Protein AF-0000000086059937 (afdb_homodimer)

Foldseek 3Di:
DDDDDPDDDDDVVVQVVCPVVVVADPVNVVVVVVVLVVVCVVCVVVVHDDDDDDDDDPPDPCNVVVVVVVVVVVVVVVVLVVLLCQLQVVLVVVCVVPVDGDQDDDDGSSSVSVVVNVVVVD/DDDDDPDDDDDVVVQVVCPVVVVADPVNVVVVVVVLVVVCVVCVVVVHDDDDDDDDDPPDPCNVVVVVVVVVVVVVVVVLVVLLCQLQVVLVVVCVVPVDGDQDDDDGSSSNSVVVNVVVVD

Secondary structure (DSSP, 8-state):
-PPP--EEEEEHHHHHHHHHHTSS-HHHHHHHHHHHHHHHHHHHHTTPPP--EEEEETTSTTHHHHHHHHHHHHHHHHHHHHHHHHHHHHHHHHHHHHS---PPP--SHHHHHHHHHHHHH-/------EEEEEHHHHHHHHHHTSS-HHHHHHHHHHHHHHHHHHHHTTPPP--EEEEETTSTTHHHHHHHHHHHHHHHHHHHHHHHHHHHHHHHHHHHHS---PPP--SHHHHHHHHHHHHH-

pLDDT: mean 95.47, std 5.02, range [55.16, 98.38]

Structure (mmCIF, N/CA/C/O backbone):
data_AF-0000000086059937-model_v1
#
loop_
_entity.id
_entity.type
_entity.pdbx_description
1 polymer 'Uncharacterized protein'
#
loop_
_atom_site.group_PDB
_atom_site.id
_atom_site.type_symbol
_atom_site.label_atom_id
_atom_site.label_alt_id
_atom_site.label_comp_id
_atom_site.label_asym_id
_atom_site.label_entity_id
_atom_site.label_seq_id
_atom_site.pdbx_PDB_ins_code
_atom_site.Cartn_x
_atom_site.Cartn_y
_atom_site.Cartn_z
_atom_site.occupancy
_atom_site.B_iso_or_equiv
_atom_site.auth_seq_id
_atom_site.auth_comp_id
_atom_site.auth_asym_id
_atom_site.auth_atom_id
_atom_site.pdbx_PDB_model_num
ATOM 1 N N . MET A 1 1 ? 5.148 -3.855 -17.281 1 56.22 1 MET A N 1
ATOM 2 C CA . MET A 1 1 ? 4.117 -4.523 -16.5 1 56.22 1 MET A CA 1
ATOM 3 C C . MET A 1 1 ? 2.963 -3.576 -16.203 1 56.22 1 MET A C 1
ATOM 5 O O . MET A 1 1 ? 3.172 -2.379 -16 1 56.22 1 MET A O 1
ATOM 9 N N . GLU A 1 2 ? 1.778 -4.008 -16.531 1 72.38 2 GLU A N 1
ATOM 10 C CA . GLU A 1 2 ? 0.595 -3.184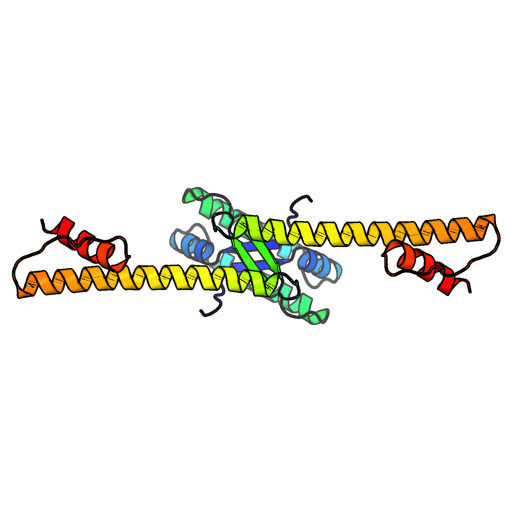 -16.312 1 72.38 2 GLU A CA 1
ATOM 11 C C . GLU A 1 2 ? 0.208 -3.156 -14.836 1 72.38 2 GLU A C 1
ATOM 13 O O . GLU A 1 2 ? 0.228 -4.191 -14.164 1 72.38 2 GLU A O 1
ATOM 18 N N . ARG A 1 3 ? 0.04 -2.047 -14.289 1 78.88 3 ARG A N 1
ATOM 19 C CA . ARG A 1 3 ? -0.419 -1.871 -12.914 1 78.88 3 ARG A CA 1
ATOM 20 C C . ARG A 1 3 ? -1.833 -2.414 -12.742 1 78.88 3 ARG A C 1
ATOM 22 O O . ARG A 1 3 ? -2.715 -2.143 -13.555 1 78.88 3 ARG A O 1
ATOM 29 N N . GLU A 1 4 ? -1.961 -3.357 -11.883 1 81.69 4 GLU A N 1
ATOM 30 C CA . GLU A 1 4 ? -3.234 -4.043 -11.688 1 81.69 4 GLU A CA 1
ATOM 31 C C . GLU A 1 4 ? -3.973 -3.502 -10.469 1 81.69 4 GLU A C 1
ATOM 33 O O . GLU A 1 4 ? -3.348 -3.119 -9.477 1 81.69 4 GLU A O 1
ATOM 38 N N . GLU A 1 5 ? -5.309 -3.438 -10.648 1 87.5 5 GLU A N 1
ATOM 39 C CA . GLU A 1 5 ? -6.172 -3.131 -9.516 1 87.5 5 GLU A CA 1
ATOM 40 C C . GLU A 1 5 ? -6.527 -4.395 -8.734 1 87.5 5 GLU A C 1
ATOM 42 O O . GLU A 1 5 ? -7.449 -5.121 -9.109 1 87.5 5 GLU A O 1
ATOM 47 N N . ARG A 1 6 ? -5.789 -4.605 -7.613 1 95.25 6 ARG A N 1
ATOM 48 C CA . ARG A 1 6 ? -5.949 -5.844 -6.863 1 95.25 6 ARG A CA 1
ATOM 49 C C . ARG A 1 6 ? -6.602 -5.582 -5.508 1 95.25 6 ARG A C 1
ATOM 51 O O . ARG A 1 6 ? -7.07 -6.516 -4.852 1 95.25 6 ARG A O 1
ATOM 58 N N . TYR A 1 7 ? -6.742 -4.273 -5.242 1 97.69 7 TYR A N 1
ATOM 59 C CA . TYR A 1 7 ? -7.203 -3.949 -3.896 1 97.69 7 TYR A CA 1
ATOM 60 C C . TYR A 1 7 ? -8.227 -2.82 -3.928 1 97.69 7 TYR A C 1
ATOM 62 O O . TYR A 1 7 ? -8.188 -1.964 -4.812 1 97.69 7 TYR A O 1
ATOM 70 N N . VAL A 1 8 ? -9.133 -2.887 -3.014 1 97.31 8 VAL A N 1
ATOM 71 C CA . VAL A 1 8 ? -9.883 -1.703 -2.609 1 97.31 8 VAL A CA 1
ATOM 72 C C . VAL A 1 8 ? -9.195 -1.039 -1.418 1 97.31 8 VAL A C 1
ATOM 74 O O . VAL A 1 8 ? -8.938 -1.688 -0.402 1 97.31 8 VAL A O 1
ATOM 77 N N . VAL A 1 9 ? -8.852 0.2 -1.607 1 97.88 9 VAL A N 1
ATOM 78 C CA . VAL A 1 9 ? -8.203 0.957 -0.54 1 97.88 9 VAL A CA 1
ATOM 79 C C . VAL A 1 9 ? -9.062 2.168 -0.173 1 97.88 9 VAL A C 1
ATOM 81 O O . VAL A 1 9 ? -9.391 2.99 -1.033 1 97.88 9 VAL A O 1
ATOM 84 N N . ILE A 1 10 ? -9.422 2.264 1.102 1 97.81 10 ILE A N 1
ATOM 85 C CA . ILE A 1 10 ? -10.195 3.393 1.617 1 97.81 10 ILE A CA 1
ATOM 86 C C . ILE A 1 10 ? -9.422 4.07 2.746 1 97.81 10 ILE A C 1
ATOM 88 O O . ILE A 1 10 ? -9.016 3.416 3.713 1 97.81 10 ILE A O 1
ATOM 92 N N . LYS A 1 11 ? -9.172 5.297 2.566 1 97.56 11 LYS A N 1
ATOM 93 C CA . LYS A 1 11 ? -8.508 6.066 3.613 1 97.56 11 LYS A CA 1
ATOM 94 C C . LYS A 1 11 ? -9.469 6.41 4.742 1 97.56 11 LYS A C 1
ATOM 96 O O . LYS A 1 11 ? -10.547 6.957 4.504 1 97.56 11 LYS A O 1
ATOM 101 N N . LEU A 1 12 ? -9.102 6.141 5.984 1 97 12 LEU A N 1
ATOM 102 C CA . LEU A 1 12 ? -9.977 6.352 7.129 1 97 12 LEU A CA 1
ATOM 103 C C . LEU A 1 12 ? -10.281 7.832 7.316 1 97 12 LEU A C 1
ATOM 105 O O . LEU A 1 12 ? -11.406 8.203 7.676 1 97 12 LEU A O 1
ATOM 109 N N . SER A 1 13 ? -9.352 8.656 7.047 1 96.62 13 SER A N 1
ATOM 110 C CA . SER A 1 13 ? -9.578 10.094 7.195 1 96.62 13 SER A CA 1
ATOM 111 C C . SER A 1 13 ? -10.633 10.586 6.211 1 96.62 13 SER A C 1
ATOM 113 O O . SER A 1 13 ? -11.352 11.547 6.496 1 96.62 13 SER A O 1
ATOM 115 N N . ASP A 1 14 ? -10.727 9.961 5.035 1 97.25 14 ASP A N 1
ATOM 116 C CA . ASP A 1 14 ? -11.773 10.312 4.078 1 97.25 14 ASP A CA 1
ATOM 117 C C . ASP A 1 14 ? -13.156 9.961 4.625 1 97.25 14 ASP A C 1
ATOM 119 O O . ASP A 1 14 ? -14.117 10.703 4.418 1 97.25 14 ASP A O 1
ATOM 123 N N . ILE A 1 15 ? -13.25 8.852 5.301 1 96.88 15 ILE A N 1
ATOM 124 C CA . ILE A 1 15 ? -14.5 8.438 5.918 1 96.88 15 ILE A CA 1
ATOM 125 C C . ILE A 1 15 ? -14.898 9.43 7.004 1 96.88 15 ILE A C 1
ATOM 127 O O . ILE A 1 15 ? -16.047 9.883 7.059 1 96.88 15 ILE A O 1
ATOM 131 N N . GLU A 1 16 ? -13.969 9.734 7.832 1 97 16 GLU A N 1
ATOM 132 C CA . GLU A 1 16 ? -14.219 10.664 8.93 1 97 16 GLU A CA 1
ATOM 133 C C . GLU A 1 16 ? -14.719 12.016 8.414 1 97 16 GLU A C 1
ATOM 135 O O . GLU A 1 16 ? -15.711 12.547 8.906 1 97 16 GLU A O 1
ATOM 140 N N . GLU A 1 17 ? -14.016 12.531 7.449 1 97.31 17 GLU A N 1
ATOM 141 C CA . GLU A 1 17 ? -14.398 13.812 6.875 1 97.31 17 GLU A CA 1
ATOM 142 C C . GLU A 1 17 ? -15.766 13.734 6.199 1 97.31 17 GLU A C 1
ATOM 144 O O . GLU A 1 17 ? -16.578 14.656 6.301 1 97.31 17 GLU A O 1
ATOM 149 N N . GLY A 1 18 ? -15.984 12.672 5.473 1 96.81 18 GLY A N 1
ATOM 150 C CA . GLY A 1 18 ? -17.281 12.469 4.852 1 96.81 18 GLY A CA 1
ATOM 151 C C . GLY A 1 18 ? -18.422 12.445 5.848 1 96.81 18 GLY A C 1
ATOM 152 O O . GLY A 1 18 ? -19.516 12.961 5.57 1 96.81 18 GLY A O 1
ATOM 153 N N . LEU A 1 19 ? -18.172 11.867 6.996 1 97.19 19 LEU A N 1
ATOM 154 C CA . LEU A 1 19 ? -19.156 11.844 8.078 1 97.19 19 LEU A CA 1
ATOM 155 C C . LEU A 1 19 ? -19.453 13.258 8.57 1 97.19 19 LEU A C 1
ATOM 157 O O . LEU A 1 19 ? -20.609 13.648 8.711 1 97.19 19 LEU A O 1
ATOM 161 N N . LYS A 1 20 ? -18.453 14.008 8.812 1 97.38 20 LYS A N 1
ATOM 162 C CA . LYS A 1 20 ? -18.578 15.367 9.32 1 97.38 20 LYS A CA 1
ATOM 163 C C . LYS A 1 20 ? -19.391 16.234 8.359 1 97.38 20 LYS A C 1
ATOM 165 O O . LYS A 1 20 ? -20.188 17.062 8.789 1 97.38 20 LYS A O 1
ATOM 170 N N . LEU A 1 21 ? -19.219 16.016 7.121 1 97.06 21 LEU A N 1
ATOM 171 C CA . LEU A 1 21 ? -19.828 16.859 6.102 1 97.06 21 LEU A CA 1
ATOM 172 C C . LEU A 1 21 ? -21.203 16.328 5.703 1 97.06 21 LEU A C 1
ATOM 174 O O . LEU A 1 21 ? -21.922 16.953 4.914 1 97.06 21 LEU A O 1
ATOM 178 N N . GLY A 1 22 ? -21.531 15.133 6.137 1 96.12 22 GLY A N 1
ATOM 179 C CA . GLY A 1 22 ? -22.812 14.539 5.844 1 96.12 22 GLY A CA 1
ATOM 180 C C . GLY A 1 22 ? -22.844 13.805 4.512 1 96.12 22 GLY A C 1
ATOM 181 O O . GLY A 1 22 ? -23.922 13.453 4.02 1 96.12 22 GLY A O 1
ATOM 182 N N . HIS A 1 23 ? -21.719 13.609 3.85 1 95.94 23 HIS A N 1
ATOM 183 C CA . HIS A 1 23 ? -21.609 12.891 2.586 1 95.94 23 HIS A CA 1
ATOM 184 C C . HIS A 1 23 ? -21.719 11.383 2.801 1 95.94 23 HIS A C 1
ATOM 186 O O . HIS A 1 23 ? -22.141 10.656 1.898 1 95.94 23 HIS A O 1
ATOM 192 N N . ILE A 1 24 ? -21.297 10.961 4.004 1 96.31 24 ILE A N 1
ATOM 193 C CA . ILE A 1 24 ? -21.281 9.547 4.375 1 96.31 24 ILE A CA 1
ATOM 194 C C . ILE A 1 24 ? -22.125 9.344 5.641 1 96.31 24 ILE A C 1
ATOM 196 O O . ILE A 1 24 ? -21.953 10.07 6.625 1 96.31 24 ILE A O 1
ATOM 200 N N . SER A 1 25 ? -23.016 8.453 5.613 1 96.56 25 SER A N 1
ATOM 201 C CA . SER A 1 25 ? -23.859 8.203 6.766 1 96.56 25 SER A CA 1
ATOM 202 C C . SER A 1 25 ? -23.234 7.203 7.723 1 96.56 25 SER A C 1
ATOM 204 O O . SER A 1 25 ? -22.406 6.387 7.316 1 96.56 25 SER A O 1
ATOM 206 N N . PRO A 1 26 ? -23.625 7.227 8.977 1 96.56 26 PRO A N 1
ATOM 207 C CA . PRO A 1 26 ? -23.141 6.23 9.938 1 96.56 26 PRO A CA 1
ATOM 208 C C . PRO A 1 26 ? -23.438 4.797 9.508 1 96.56 26 PRO A C 1
ATOM 210 O O . PRO A 1 26 ? -22.672 3.883 9.789 1 96.56 26 PRO A O 1
ATOM 213 N N . SER A 1 27 ? -24.531 4.652 8.852 1 95.5 27 SER A N 1
ATOM 214 C CA . SER A 1 27 ? -24.906 3.32 8.391 1 95.5 27 SER A CA 1
ATOM 215 C C . SER A 1 27 ? -23.906 2.795 7.363 1 95.5 27 SER A C 1
ATOM 217 O O . SER A 1 27 ? -23.641 1.591 7.297 1 95.5 27 SER A O 1
ATOM 219 N N . THR A 1 28 ? -23.391 3.74 6.559 1 95.31 28 THR A N 1
ATOM 220 C CA . THR A 1 28 ? -22.375 3.373 5.59 1 95.31 28 THR A CA 1
ATOM 221 C C . THR A 1 28 ? -21.125 2.848 6.293 1 95.31 28 THR A C 1
ATOM 223 O O . THR A 1 28 ? -20.531 1.862 5.852 1 95.31 28 THR A O 1
ATOM 226 N N . VAL A 1 29 ? -20.766 3.424 7.383 1 96.06 29 VAL A N 1
ATOM 227 C CA . VAL A 1 29 ? -19.594 3.02 8.164 1 96.06 29 VAL A CA 1
ATOM 228 C C . VAL A 1 29 ? -19.844 1.644 8.781 1 96.06 29 VAL A C 1
ATOM 230 O O . VAL A 1 29 ? -18.969 0.779 8.75 1 96.06 29 VAL A O 1
ATOM 233 N N . THR A 1 30 ? -21.016 1.464 9.273 1 96.62 30 THR A N 1
ATOM 234 C CA . THR A 1 30 ? -21.391 0.174 9.844 1 96.62 30 THR A CA 1
ATOM 235 C C . THR A 1 30 ? -21.312 -0.923 8.789 1 96.62 30 THR A C 1
ATOM 237 O O . THR A 1 30 ? -20.859 -2.031 9.062 1 96.62 30 THR A O 1
ATOM 240 N N . ALA A 1 31 ? -21.812 -0.607 7.617 1 96.38 31 ALA A N 1
ATOM 241 C CA . ALA A 1 31 ? -21.766 -1.558 6.512 1 96.38 31 ALA A CA 1
ATOM 242 C C . ALA A 1 31 ? -20.328 -1.92 6.16 1 96.38 31 ALA A C 1
ATOM 244 O O . ALA A 1 31 ? -20.016 -3.088 5.918 1 96.38 31 ALA A O 1
ATOM 245 N N . LEU A 1 32 ? -19.469 -0.95 6.121 1 97.5 32 LEU A N 1
ATOM 246 C CA . LEU A 1 32 ? -18.047 -1.192 5.836 1 97.5 32 LEU A CA 1
ATOM 247 C C . LEU A 1 32 ? -17.438 -2.119 6.879 1 97.5 32 LEU A C 1
ATOM 249 O O . LEU A 1 32 ? -16.719 -3.062 6.531 1 97.5 32 LEU A O 1
ATOM 253 N N . GLU A 1 33 ? -17.719 -1.866 8.094 1 97 33 GLU A N 1
ATOM 254 C CA . GLU A 1 33 ? -17.219 -2.705 9.172 1 97 33 GLU A CA 1
ATOM 255 C C . GLU A 1 33 ? -17.672 -4.152 9.008 1 97 33 GLU A C 1
ATOM 257 O O . GLU A 1 33 ? -16.891 -5.082 9.227 1 97 33 GLU A O 1
ATOM 262 N N . HIS A 1 34 ? -18.891 -4.305 8.656 1 96.81 34 HIS A N 1
ATOM 263 C CA . HIS A 1 34 ? -19.438 -5.641 8.438 1 96.81 34 HIS A CA 1
ATOM 264 C C . HIS A 1 34 ? -18.734 -6.34 7.281 1 96.81 34 HIS A C 1
ATOM 266 O O . HIS A 1 34 ? -18.438 -7.535 7.359 1 96.81 34 HIS A O 1
ATOM 272 N N . ILE A 1 35 ? -18.531 -5.609 6.281 1 96.94 35 ILE A N 1
ATOM 273 C CA . ILE A 1 35 ? -17.875 -6.176 5.109 1 96.94 35 ILE A CA 1
ATOM 274 C C . ILE A 1 35 ? -16.469 -6.625 5.477 1 96.94 35 ILE A C 1
ATOM 276 O O . ILE A 1 35 ? -16.062 -7.746 5.16 1 96.94 35 ILE A O 1
ATOM 280 N N . VAL A 1 36 ? -15.734 -5.793 6.16 1 96.69 36 VAL A N 1
ATOM 281 C CA . VAL A 1 36 ? -14.367 -6.098 6.566 1 96.69 36 VAL A CA 1
ATOM 282 C C . VAL A 1 36 ? -14.352 -7.348 7.441 1 96.69 36 VAL A C 1
ATOM 284 O O . VAL A 1 36 ? -13.516 -8.234 7.258 1 96.69 36 VAL A O 1
ATOM 287 N N . THR A 1 37 ? -15.266 -7.422 8.328 1 96.81 37 THR A N 1
ATOM 288 C CA . THR A 1 37 ? -15.375 -8.57 9.219 1 96.81 37 THR A CA 1
ATOM 289 C C . THR A 1 37 ? -15.688 -9.836 8.43 1 96.81 37 THR A C 1
ATOM 291 O O . THR A 1 37 ? -15.117 -10.898 8.695 1 96.81 37 THR A O 1
ATOM 294 N N . THR A 1 38 ? -16.578 -9.734 7.5 1 96.94 38 THR A N 1
ATOM 295 C CA . THR A 1 38 ? -16.969 -10.867 6.668 1 96.94 38 THR A CA 1
ATOM 296 C C . THR A 1 38 ? -15.773 -11.367 5.859 1 96.94 38 THR A C 1
ATOM 298 O O . THR A 1 38 ? -15.555 -12.578 5.746 1 96.94 38 THR A O 1
ATOM 301 N N . VAL A 1 39 ? -15.055 -10.445 5.328 1 96.88 39 VAL A N 1
ATOM 302 C CA . VAL A 1 39 ? -13.867 -10.812 4.555 1 96.88 39 VAL A CA 1
ATOM 303 C C . VAL A 1 39 ? -12.852 -11.492 5.461 1 96.88 39 VAL A C 1
ATOM 305 O O . VAL A 1 39 ? -12.25 -12.5 5.086 1 96.88 39 VAL A O 1
ATOM 308 N N . TRP A 1 40 ? -12.633 -10.898 6.621 1 96.56 40 TRP A N 1
ATOM 309 C CA . TRP A 1 40 ? -11.727 -11.492 7.602 1 96.56 40 TRP A CA 1
ATOM 310 C C . TRP A 1 40 ? -12.148 -12.922 7.934 1 96.56 40 TRP A C 1
ATOM 312 O O . TRP A 1 40 ? -11.312 -13.828 7.961 1 96.56 40 TRP A O 1
ATOM 322 N N . PHE A 1 41 ? -13.391 -13.109 8.172 1 96.25 41 PHE A N 1
ATOM 323 C CA . PHE A 1 41 ? -13.914 -14.43 8.5 1 96.25 41 PHE A CA 1
ATOM 324 C C . PHE A 1 41 ? -13.664 -15.406 7.355 1 96.25 41 PHE A C 1
ATOM 326 O O . PHE A 1 41 ? -13.25 -16.547 7.582 1 96.25 41 PHE A O 1
ATOM 333 N N . SER A 1 42 ? -13.977 -14.93 6.184 1 96.88 42 SER A N 1
ATOM 334 C CA . SER A 1 42 ? -13.773 -15.773 5.004 1 96.88 42 SER A CA 1
ATOM 335 C C . SER A 1 42 ? -12.32 -16.219 4.875 1 96.88 42 SER A C 1
ATOM 337 O O . SER A 1 42 ? -12.047 -17.375 4.586 1 96.88 42 SER A O 1
ATOM 339 N N . ARG A 1 43 ? -11.383 -15.359 5.109 1 96.88 43 ARG A N 1
ATOM 340 C CA . ARG A 1 43 ? -9.961 -15.695 5.07 1 96.88 43 ARG A CA 1
ATOM 341 C C . ARG A 1 43 ? -9.609 -16.734 6.129 1 96.88 43 ARG A C 1
ATOM 343 O O . ARG A 1 43 ? -8.938 -17.734 5.836 1 96.88 43 ARG A O 1
ATOM 350 N N . ALA A 1 44 ? -10.141 -16.531 7.32 1 96.12 44 ALA A N 1
ATOM 351 C CA . ALA A 1 44 ? -9.867 -17.438 8.438 1 96.12 44 ALA A CA 1
ATOM 352 C C . ALA A 1 44 ? -10.375 -18.844 8.141 1 96.12 44 ALA A C 1
ATOM 354 O O . ALA A 1 44 ? -9.68 -19.828 8.414 1 96.12 44 ALA A O 1
ATOM 355 N N . GLN A 1 45 ? -11.5 -18.938 7.531 1 95.75 45 GLN A N 1
ATOM 356 C CA . GLN A 1 45 ? -12.102 -20.219 7.203 1 95.75 45 GLN A CA 1
ATOM 357 C C . GLN A 1 45 ? -11.258 -20.969 6.168 1 95.75 45 GLN A C 1
ATOM 359 O O . GLN A 1 45 ? -11.266 -22.203 6.129 1 95.75 45 GLN A O 1
ATOM 364 N N . ARG A 1 46 ? -10.547 -20.266 5.41 1 95.69 46 ARG A N 1
ATOM 365 C CA . ARG A 1 46 ? -9.703 -20.859 4.379 1 95.69 46 ARG A CA 1
ATOM 366 C C . ARG A 1 46 ? -8.281 -21.094 4.898 1 95.69 46 ARG A C 1
ATOM 368 O O . ARG A 1 46 ? -7.383 -21.438 4.129 1 95.69 46 ARG A O 1
ATOM 375 N N . GLY A 1 47 ? -8.102 -20.719 6.211 1 95.62 47 GLY A N 1
ATOM 376 C CA . GLY A 1 47 ? -6.801 -20.953 6.828 1 95.62 47 GLY A CA 1
ATOM 377 C C . GLY A 1 47 ? -5.793 -19.859 6.523 1 95.62 47 GLY A C 1
ATOM 378 O O . GLY A 1 47 ? -4.586 -20.062 6.672 1 95.62 47 GLY A O 1
ATOM 379 N N . LYS A 1 48 ? -6.223 -18.75 6.062 1 95.25 48 LYS A N 1
ATOM 380 C CA . LYS A 1 48 ? -5.324 -17.656 5.73 1 95.25 48 LYS A CA 1
ATOM 381 C C . LYS A 1 48 ? -5.164 -16.703 6.914 1 95.25 48 LYS A C 1
ATOM 383 O O . LYS A 1 48 ? -6.113 -16.484 7.672 1 95.25 48 LYS A O 1
ATOM 388 N N . GLU A 1 49 ? -4.062 -16.141 6.98 1 94.06 49 GLU A N 1
ATOM 389 C CA . GLU A 1 49 ? -3.812 -15.109 7.98 1 94.06 49 GLU A CA 1
ATOM 390 C C . GLU A 1 49 ? -4.434 -13.781 7.566 1 94.06 49 GLU A C 1
ATOM 392 O O . GLU A 1 49 ? -4.832 -13.602 6.414 1 94.06 49 GLU A O 1
ATOM 397 N N . ASP A 1 50 ? -4.547 -12.867 8.516 1 93.5 50 ASP A N 1
ATOM 398 C CA . ASP A 1 50 ? -5.035 -11.516 8.242 1 93.5 50 ASP A CA 1
ATOM 399 C C . ASP A 1 50 ? -4.172 -10.82 7.195 1 93.5 50 ASP A C 1
ATOM 4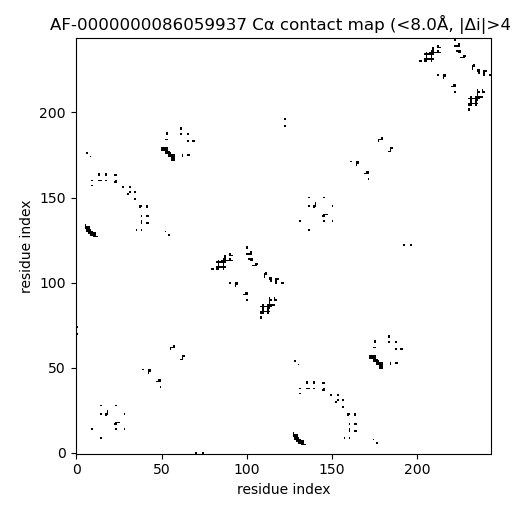01 O O . ASP A 1 50 ? -2.951 -10.992 7.18 1 93.5 50 ASP A O 1
ATOM 405 N N . LEU A 1 51 ? -4.82 -10.094 6.375 1 95.69 51 LEU A N 1
ATOM 406 C CA . LEU A 1 51 ? -4.102 -9.32 5.367 1 95.69 51 LEU A CA 1
ATOM 407 C C . LEU A 1 51 ? -3.385 -8.133 5.996 1 95.69 51 LEU A C 1
ATOM 409 O O . LEU A 1 51 ? -4.027 -7.254 6.574 1 95.69 51 LEU A O 1
ATOM 413 N N . LYS A 1 52 ? -2.139 -8.156 6.039 1 95.06 52 LYS A N 1
ATOM 414 C CA . LYS A 1 52 ? -1.307 -7.043 6.496 1 95.06 52 LYS A CA 1
ATOM 415 C C . LYS A 1 52 ? -0.556 -6.402 5.332 1 95.06 52 LYS A C 1
ATOM 417 O O . LYS A 1 52 ? 0.092 -7.098 4.547 1 95.06 52 LYS A O 1
ATOM 422 N N . THR A 1 53 ? -0.706 -5.062 5.219 1 97.19 53 THR A N 1
ATOM 423 C CA . THR A 1 53 ? -0.141 -4.391 4.055 1 97.19 53 THR A CA 1
ATOM 424 C C . THR A 1 53 ? 0.426 -3.025 4.438 1 97.19 53 THR A C 1
ATOM 426 O O . THR A 1 53 ? 0.104 -2.49 5.5 1 97.19 53 THR A O 1
ATOM 429 N N . VAL A 1 54 ? 1.324 -2.588 3.635 1 97.31 54 VAL A N 1
ATOM 430 C CA . VAL A 1 54 ? 1.728 -1.186 3.646 1 97.31 54 VAL A CA 1
ATOM 431 C C . VAL A 1 54 ? 1.189 -0.482 2.404 1 97.31 54 VAL A C 1
ATOM 433 O O . VAL A 1 54 ? 1.21 -1.045 1.307 1 97.31 54 VAL A O 1
ATOM 436 N N . VAL A 1 55 ? 0.6 0.687 2.639 1 97.75 55 VAL A N 1
ATOM 437 C CA . VAL A 1 55 ? 0.013 1.479 1.563 1 97.75 55 VAL A CA 1
ATOM 438 C C . VAL A 1 55 ? 0.863 2.723 1.315 1 97.75 55 VAL A C 1
ATOM 440 O O . VAL A 1 55 ? 1.257 3.412 2.258 1 97.75 55 VAL A O 1
ATOM 443 N N . VAL A 1 56 ? 1.172 2.973 0.019 1 97.56 56 VAL A N 1
ATOM 444 C CA . VAL A 1 56 ? 1.902 4.172 -0.383 1 97.56 56 VAL A CA 1
ATOM 445 C C . VAL A 1 56 ? 1.06 4.984 -1.361 1 97.56 56 VAL A C 1
ATOM 447 O O . VAL A 1 56 ? 0.662 4.484 -2.416 1 97.56 56 VAL A O 1
ATOM 450 N N . GLU A 1 57 ? 0.85 6.211 -1.015 1 97.56 57 GLU A N 1
ATOM 451 C CA . GLU A 1 57 ? 0.021 7.055 -1.868 1 97.56 57 GLU A CA 1
ATOM 452 C C . GLU A 1 57 ? 0.826 7.621 -3.035 1 97.56 57 GLU A C 1
ATOM 454 O O . GLU A 1 57 ? 2.045 7.781 -2.936 1 97.56 57 GLU A O 1
ATOM 459 N N . GLN A 1 58 ? 0.132 7.996 -4.035 1 96.88 58 GLN A N 1
ATOM 460 C CA . GLN A 1 58 ? 0.735 8.422 -5.297 1 96.88 58 GLN A CA 1
ATOM 461 C C . GLN A 1 58 ? 1.563 9.688 -5.113 1 96.88 58 GLN A C 1
ATOM 463 O O . GLN A 1 58 ? 2.58 9.875 -5.781 1 96.88 58 GLN A O 1
ATOM 468 N N . ASP A 1 59 ? 1.137 10.562 -4.188 1 96.19 59 ASP A N 1
ATOM 469 C CA . ASP A 1 59 ? 1.814 11.844 -4.039 1 96.19 59 ASP A CA 1
ATOM 470 C C . ASP A 1 59 ? 2.99 11.734 -3.068 1 96.19 59 ASP A C 1
ATOM 472 O O . ASP A 1 59 ? 3.721 12.703 -2.859 1 96.19 59 ASP A O 1
ATOM 476 N N . TRP A 1 60 ? 3.238 10.539 -2.527 1 97 60 TRP A N 1
ATOM 477 C CA . TRP A 1 60 ? 4.375 10.352 -1.63 1 97 60 TRP A CA 1
ATOM 478 C C . TRP A 1 60 ? 5.664 10.148 -2.42 1 97 60 TRP A C 1
ATOM 480 O O . TRP A 1 60 ? 5.641 9.602 -3.525 1 97 60 TRP A O 1
ATOM 490 N N . PRO A 1 61 ? 6.773 10.57 -1.939 1 96.5 61 PRO A N 1
ATOM 491 C CA . PRO A 1 61 ? 8.047 10.453 -2.654 1 96.5 61 PRO A CA 1
ATOM 492 C C . PRO A 1 61 ? 8.438 9 -2.924 1 96.5 61 PRO A C 1
ATOM 494 O O . PRO A 1 61 ? 9.156 8.719 -3.889 1 96.5 61 PRO A O 1
ATOM 497 N N . GLU A 1 62 ? 7.938 8.125 -2.105 1 97.5 62 GLU A N 1
ATOM 498 C CA . GLU A 1 62 ? 8.32 6.723 -2.221 1 97.5 62 GLU A CA 1
ATOM 499 C C . GLU A 1 62 ? 7.555 6.035 -3.35 1 97.5 62 GLU A C 1
ATOM 501 O O . GLU A 1 62 ? 7.926 4.938 -3.779 1 97.5 62 GLU A O 1
ATOM 506 N N . TYR A 1 63 ? 6.578 6.586 -3.9 1 97.5 63 TYR A N 1
ATOM 507 C CA . TYR A 1 63 ? 5.59 5.926 -4.742 1 97.5 63 TYR A CA 1
ATOM 508 C C . TYR A 1 63 ? 6.25 5.262 -5.945 1 97.5 63 TYR A C 1
ATOM 510 O O . TYR A 1 63 ? 6.121 4.051 -6.141 1 97.5 63 TYR A O 1
ATOM 518 N N . GLU A 1 64 ? 6.98 5.973 -6.73 1 96.69 64 GLU A N 1
ATOM 519 C CA . GLU A 1 64 ? 7.559 5.449 -7.965 1 96.69 64 GLU A CA 1
ATOM 520 C C . GLU A 1 64 ? 8.641 4.414 -7.672 1 96.69 64 GLU A C 1
ATOM 522 O O . GLU A 1 64 ? 8.781 3.43 -8.398 1 96.69 64 GLU A O 1
ATOM 527 N N . GLU A 1 65 ? 9.359 4.695 -6.66 1 97.06 65 GLU A N 1
ATOM 528 C CA . GLU A 1 65 ? 10.406 3.744 -6.293 1 97.06 65 GLU A CA 1
ATOM 529 C C . GLU A 1 65 ? 9.82 2.395 -5.902 1 97.06 65 GLU A C 1
ATOM 531 O O . GLU A 1 65 ? 10.352 1.346 -6.27 1 97.06 65 GLU A O 1
ATOM 536 N N . VAL A 1 66 ? 8.75 2.395 -5.113 1 97.19 66 VAL A N 1
ATOM 537 C CA . VAL A 1 66 ? 8.102 1.158 -4.695 1 97.19 66 VAL A CA 1
ATOM 538 C C . VAL A 1 66 ? 7.578 0.409 -5.918 1 97.19 66 VAL A C 1
ATOM 540 O O . VAL A 1 66 ? 7.766 -0.804 -6.039 1 97.19 66 VAL A O 1
ATOM 543 N N . TRP A 1 67 ? 6.973 1.113 -6.891 1 95.94 67 TRP A N 1
ATOM 544 C CA . TRP A 1 67 ? 6.492 0.488 -8.117 1 95.94 67 TRP A CA 1
ATOM 545 C C . TRP A 1 67 ? 7.641 -0.16 -8.883 1 95.94 67 TRP A C 1
ATOM 547 O O . TRP A 1 67 ? 7.5 -1.27 -9.406 1 95.94 67 TRP A O 1
ATOM 557 N N . ARG A 1 68 ? 8.727 0.558 -8.922 1 95.81 68 ARG A N 1
ATOM 558 C CA . ARG A 1 68 ? 9.891 0.038 -9.625 1 95.81 68 ARG A CA 1
ATOM 559 C C . ARG A 1 68 ? 10.383 -1.257 -8.992 1 95.81 68 ARG A C 1
ATOM 561 O O . ARG A 1 68 ? 10.75 -2.201 -9.695 1 95.81 68 ARG A O 1
ATOM 568 N N . MET A 1 69 ? 10.375 -1.282 -7.66 1 97.06 69 MET A N 1
ATOM 569 C CA . MET A 1 69 ? 10.781 -2.486 -6.941 1 97.06 69 MET A CA 1
ATOM 570 C C . MET A 1 69 ? 9.898 -3.67 -7.316 1 97.06 69 MET A C 1
ATOM 572 O O . MET A 1 69 ? 10.398 -4.762 -7.594 1 97.06 69 MET A O 1
ATOM 576 N N . ILE A 1 70 ? 8.641 -3.465 -7.332 1 95.75 70 ILE A N 1
ATOM 577 C CA . ILE A 1 70 ? 7.676 -4.516 -7.637 1 95.75 70 ILE A CA 1
ATOM 578 C C . ILE A 1 70 ? 7.824 -4.945 -9.094 1 95.75 70 ILE A C 1
ATOM 580 O O . ILE A 1 70 ? 7.875 -6.141 -9.398 1 95.75 70 ILE A O 1
ATOM 584 N N . GLU A 1 71 ? 7.91 -3.959 -9.961 1 94.62 71 GLU A N 1
ATOM 585 C CA . GLU A 1 71 ? 8.031 -4.234 -11.391 1 94.62 71 GLU A CA 1
ATOM 586 C C . GLU A 1 71 ? 9.273 -5.078 -11.688 1 94.62 71 GLU A C 1
ATOM 588 O O . GLU A 1 71 ? 9.219 -6.02 -12.477 1 94.62 71 GLU A O 1
ATOM 593 N N . ASN A 1 72 ? 10.375 -4.699 -11.125 1 95.75 72 ASN A N 1
ATOM 594 C CA . ASN A 1 72 ? 11.625 -5.434 -11.32 1 95.75 72 ASN A CA 1
ATOM 595 C C . ASN A 1 72 ? 11.5 -6.879 -10.844 1 95.75 72 ASN A C 1
ATOM 597 O O . ASN A 1 72 ? 11.938 -7.801 -11.539 1 95.75 72 ASN A O 1
ATOM 601 N N . ARG A 1 73 ? 10.93 -7.035 -9.727 1 95.69 73 ARG A N 1
ATOM 602 C CA . ARG A 1 73 ? 10.758 -8.383 -9.195 1 95.69 73 ARG A CA 1
ATOM 603 C C . ARG A 1 73 ? 9.891 -9.234 -10.125 1 95.69 73 ARG A C 1
ATOM 605 O O . ARG A 1 73 ? 10.242 -10.367 -10.453 1 95.69 73 ARG A O 1
ATOM 612 N N . VAL A 1 74 ? 8.781 -8.656 -10.461 1 93.69 74 VAL A N 1
ATOM 613 C CA . VAL A 1 74 ? 7.844 -9.383 -11.312 1 93.69 74 VAL A CA 1
ATOM 614 C C . VAL A 1 74 ? 8.508 -9.727 -12.641 1 93.69 74 VAL A C 1
ATOM 616 O O . VAL A 1 74 ? 8.367 -10.852 -13.133 1 93.69 74 VAL A O 1
ATOM 619 N N . ALA A 1 75 ? 9.211 -8.805 -13.211 1 94.06 75 ALA A N 1
ATOM 620 C CA . ALA A 1 75 ? 9.914 -9.039 -14.469 1 94.06 75 ALA A CA 1
ATOM 621 C C . ALA A 1 75 ? 10.938 -10.164 -14.328 1 94.06 75 ALA A C 1
ATOM 623 O O . ALA A 1 75 ? 11.062 -11.016 -15.211 1 94.06 75 ALA A O 1
ATOM 624 N N . PHE A 1 76 ? 11.648 -10.117 -13.289 1 95.19 76 PHE A N 1
ATOM 625 C CA . PHE A 1 76 ? 12.664 -11.133 -13.031 1 95.19 76 PHE A CA 1
ATOM 626 C C . PHE A 1 76 ? 12.023 -12.516 -12.891 1 95.19 76 PHE A C 1
ATOM 628 O O . PHE A 1 76 ? 12.5 -13.492 -13.461 1 95.19 76 PHE A O 1
ATOM 635 N N . GLU A 1 77 ? 10.969 -12.547 -12.133 1 95.06 77 GLU A N 1
ATOM 636 C CA . GLU A 1 77 ? 10.266 -13.812 -11.93 1 95.06 77 GLU A CA 1
ATOM 637 C C . GLU A 1 77 ? 9.695 -14.344 -13.242 1 95.06 77 GLU A C 1
ATOM 639 O O . GLU A 1 77 ? 9.758 -15.547 -13.508 1 95.06 77 GLU A O 1
ATOM 644 N N . GLN A 1 78 ? 9.172 -13.469 -14.008 1 94.69 78 GLN A N 1
ATOM 645 C CA . GLN A 1 78 ? 8.633 -13.883 -15.297 1 94.69 78 GLN A CA 1
ATOM 646 C C . GLN A 1 78 ? 9.734 -14.391 -16.219 1 94.69 78 GLN A C 1
ATOM 648 O O . GLN A 1 78 ? 9.562 -15.414 -16.891 1 94.69 78 GLN A O 1
ATOM 653 N N . ALA A 1 79 ? 10.805 -13.688 -16.281 1 95.75 79 ALA A N 1
ATOM 654 C CA . ALA A 1 79 ? 11.938 -14.117 -17.094 1 95.75 79 ALA A CA 1
ATOM 655 C C . ALA A 1 79 ? 12.445 -15.492 -16.656 1 95.75 79 ALA A C 1
ATOM 657 O O . ALA A 1 79 ? 12.734 -16.344 -17.5 1 95.75 79 ALA A O 1
ATOM 658 N N . ARG A 1 80 ? 12.562 -15.617 -15.438 1 96.81 80 ARG A N 1
ATOM 659 C CA . ARG A 1 80 ? 13 -16.891 -14.883 1 96.81 80 ARG A CA 1
ATOM 660 C C . ARG A 1 80 ? 12.047 -18.016 -15.289 1 96.81 80 ARG A C 1
ATOM 662 O O . ARG A 1 80 ? 12.492 -19.078 -15.734 1 96.81 80 ARG A O 1
ATOM 669 N N . GLN A 1 81 ? 10.875 -17.781 -15.141 1 97.06 81 GLN A N 1
ATOM 670 C CA . GLN A 1 81 ? 9.883 -18.797 -15.484 1 97.06 81 GLN A CA 1
ATOM 671 C C . GLN A 1 81 ? 9.93 -19.125 -16.969 1 97.06 81 GLN A C 1
ATOM 673 O O . GLN A 1 81 ? 9.812 -20.297 -17.359 1 97.06 81 GLN A O 1
ATOM 678 N N . GLU A 1 82 ? 10.055 -18.172 -17.75 1 97.19 82 GLU A N 1
ATOM 679 C CA . GLU A 1 82 ? 10.141 -18.375 -19.188 1 97.19 82 GLU A CA 1
ATOM 680 C C . GLU A 1 82 ? 11.312 -19.281 -19.547 1 97.19 82 GLU A C 1
ATOM 682 O O . GLU A 1 82 ? 11.188 -20.172 -20.375 1 97.19 82 GLU A O 1
ATOM 687 N N . GLN A 1 83 ? 12.43 -19.062 -18.938 1 97.81 83 GLN A N 1
ATOM 688 C CA . GLN A 1 83 ? 13.609 -19.875 -19.188 1 97.81 83 GLN A CA 1
ATOM 689 C C . GLN A 1 83 ? 13.406 -21.297 -18.672 1 97.81 83 GLN A C 1
ATOM 691 O O . GLN A 1 83 ? 13.828 -22.266 -19.328 1 97.81 83 GLN A O 1
ATOM 696 N N . LEU A 1 84 ? 12.789 -21.422 -17.578 1 97.94 84 LEU A N 1
ATOM 697 C CA . LEU A 1 84 ? 12.438 -22.75 -17.062 1 97.94 84 LEU A CA 1
ATOM 698 C C . LEU A 1 84 ? 11.578 -23.516 -18.047 1 97.94 84 LEU A C 1
ATOM 700 O O . LEU A 1 84 ? 11.867 -24.672 -18.375 1 97.94 84 LEU A O 1
ATOM 704 N N . ASP A 1 85 ? 10.594 -22.797 -18.531 1 98.19 85 ASP A N 1
ATOM 705 C CA . ASP A 1 85 ? 9.656 -23.422 -19.469 1 98.19 85 ASP A CA 1
ATOM 706 C C . ASP A 1 85 ? 10.352 -23.797 -20.766 1 98.19 85 ASP A C 1
ATOM 708 O O . ASP A 1 85 ? 10.094 -24.875 -21.328 1 98.19 85 ASP A O 1
ATOM 712 N N . LYS A 1 86 ? 11.156 -22.906 -21.188 1 98.25 86 LYS A N 1
ATOM 713 C CA . LYS A 1 86 ? 11.891 -23.172 -22.422 1 98.25 86 LYS A CA 1
ATOM 714 C C . LYS A 1 86 ? 12.789 -24.406 -22.266 1 98.25 86 LYS A C 1
ATOM 716 O O . LYS A 1 86 ? 12.844 -25.266 -23.156 1 98.25 86 LYS A O 1
ATOM 721 N N . GLY A 1 87 ? 13.539 -24.469 -21.266 1 98 87 GLY A N 1
ATOM 722 C CA . GLY A 1 87 ? 14.375 -25.625 -21 1 98 87 GLY A CA 1
ATOM 723 C C . GLY A 1 87 ? 13.594 -26.938 -20.984 1 98 87 GLY A C 1
ATOM 724 O O . GLY A 1 87 ? 14.016 -27.922 -21.594 1 98 87 GLY A O 1
ATOM 725 N N . TYR A 1 88 ? 12.555 -26.953 -20.328 1 98.38 88 TYR A N 1
ATOM 726 C CA . TYR A 1 88 ? 11.703 -28.141 -20.234 1 98.38 88 TYR A CA 1
ATOM 727 C C . TYR A 1 88 ? 11.227 -28.578 -21.609 1 98.38 88 TYR A C 1
ATOM 729 O O . TYR A 1 88 ? 11.305 -29.766 -21.938 1 98.38 88 TYR A O 1
ATOM 737 N N . ALA A 1 89 ? 10.727 -27.594 -22.344 1 98.06 89 ALA A N 1
ATOM 738 C CA . ALA A 1 89 ? 10.203 -27.875 -23.672 1 98.06 89 ALA A CA 1
ATOM 739 C C . ALA A 1 89 ? 11.289 -28.422 -24.594 1 98.06 89 ALA A C 1
ATOM 741 O O . ALA A 1 89 ? 11.055 -29.375 -25.344 1 98.06 89 ALA A O 1
ATOM 742 N N . ASP A 1 90 ? 12.398 -27.781 -24.516 1 97.81 90 ASP A N 1
ATOM 743 C CA . ASP A 1 90 ? 13.516 -28.219 -25.359 1 97.81 90 ASP A CA 1
ATOM 744 C C . ASP A 1 90 ? 13.945 -29.641 -24.984 1 97.81 90 ASP A C 1
ATOM 746 O O . ASP A 1 90 ? 14.273 -30.438 -25.875 1 97.81 90 ASP A O 1
ATOM 750 N N . ALA A 1 91 ? 13.977 -30.016 -23.781 1 97.5 91 ALA A N 1
ATOM 751 C CA . ALA A 1 91 ? 14.328 -31.344 -23.328 1 97.5 91 ALA A CA 1
ATOM 752 C C . ALA A 1 91 ? 13.328 -32.375 -23.844 1 97.5 91 ALA A C 1
ATOM 754 O O . ALA A 1 91 ? 13.719 -33.469 -24.297 1 97.5 91 ALA A O 1
ATOM 755 N N . LYS A 1 92 ? 12.125 -32.062 -23.719 1 97.81 92 LYS A N 1
ATOM 756 C CA . LYS A 1 92 ? 11.062 -32.938 -24.188 1 97.81 92 LYS A CA 1
ATOM 757 C C . LYS A 1 92 ? 11.188 -33.188 -25.688 1 97.81 92 LYS A C 1
ATOM 759 O O . LYS A 1 92 ? 11.102 -34.344 -26.141 1 97.81 92 LYS A O 1
ATOM 764 N N . GLU A 1 93 ? 11.367 -32.156 -26.391 1 97.56 93 GLU A N 1
ATOM 765 C CA . GLU A 1 93 ? 11.539 -32.281 -27.844 1 97.56 93 GLU A CA 1
ATOM 766 C C . GLU A 1 93 ? 12.742 -33.156 -28.188 1 97.56 93 GLU A C 1
ATOM 768 O O . GLU A 1 93 ? 12.664 -34 -29.047 1 97.56 93 GLU A O 1
ATOM 773 N N . HIS A 1 94 ? 13.844 -32.875 -27.531 1 97.12 94 HIS A N 1
ATOM 774 C CA . HIS A 1 94 ? 15.055 -33.688 -27.734 1 97.12 94 HIS A CA 1
ATOM 775 C C . HIS A 1 94 ? 14.789 -35.156 -27.5 1 97.12 94 HIS A C 1
ATOM 777 O O . HIS A 1 94 ? 15.219 -36 -28.297 1 97.12 94 HIS A O 1
ATOM 783 N N . HIS A 1 95 ? 14.102 -35.5 -26.422 1 96.62 95 HIS A N 1
ATOM 784 C CA . HIS A 1 95 ? 13.789 -36.875 -26.078 1 96.62 95 HIS A CA 1
ATOM 785 C C . HIS A 1 95 ? 12.914 -37.531 -27.125 1 96.62 95 HIS A C 1
ATOM 787 O O . HIS A 1 95 ? 13.109 -38.688 -27.469 1 96.62 95 HIS A O 1
ATOM 793 N N . GLU A 1 96 ? 12.008 -36.781 -27.625 1 95.81 96 GLU A N 1
ATOM 794 C CA . GLU A 1 96 ? 11.086 -37.281 -28.625 1 95.81 96 GLU A CA 1
ATOM 795 C C . GLU A 1 96 ? 11.812 -37.594 -29.938 1 95.81 96 GLU A C 1
ATOM 797 O O . GLU A 1 96 ? 11.508 -38.562 -30.609 1 95.81 96 GLU A O 1
ATOM 802 N N . ILE A 1 97 ? 12.75 -36.781 -30.25 1 96.81 97 ILE A N 1
ATOM 803 C CA . ILE A 1 97 ? 13.469 -36.875 -31.516 1 96.81 97 ILE A CA 1
ATOM 804 C C . ILE A 1 97 ? 14.516 -37.969 -31.422 1 96.81 97 ILE A C 1
ATOM 806 O O . ILE A 1 97 ? 14.672 -38.781 -32.344 1 96.81 97 ILE A O 1
ATOM 810 N N . HIS A 1 98 ? 15.195 -38.125 -30.359 1 96.19 98 HIS A N 1
ATOM 811 C CA . HIS A 1 98 ? 16.391 -38.969 -30.297 1 96.19 98 HIS A CA 1
ATOM 812 C C . HIS A 1 98 ? 16.141 -40.219 -29.438 1 96.19 98 HIS A C 1
ATOM 814 O O . HIS A 1 98 ? 16.969 -41.125 -29.391 1 96.19 98 HIS A O 1
ATOM 820 N N . ASP A 1 99 ? 14.984 -40.219 -28.625 1 94.19 99 ASP A N 1
ATOM 821 C CA . ASP A 1 99 ? 14.602 -41.312 -27.734 1 94.19 99 ASP A CA 1
ATOM 822 C C . ASP A 1 99 ? 15.641 -41.5 -26.625 1 94.19 99 ASP A C 1
ATOM 824 O O . ASP A 1 99 ? 15.945 -42.625 -26.25 1 94.19 99 ASP A O 1
ATOM 828 N N . GLU A 1 100 ? 16.344 -40.438 -26.375 1 93.56 100 GLU A N 1
ATOM 829 C CA . GLU A 1 100 ? 17.312 -40.375 -25.281 1 93.56 100 GLU A CA 1
ATOM 830 C C . GLU A 1 100 ? 17.266 -39.031 -24.562 1 93.56 100 GLU A C 1
ATOM 832 O O . GLU A 1 100 ? 16.844 -38.031 -25.125 1 93.56 100 GLU A O 1
ATOM 837 N N . ILE A 1 101 ? 17.562 -39.062 -23.219 1 94.19 101 ILE A N 1
ATOM 838 C CA . ILE A 1 101 ? 17.609 -37.812 -22.469 1 94.19 101 ILE A CA 1
ATOM 839 C C . ILE A 1 101 ? 18.766 -37.875 -21.469 1 94.19 101 ILE A C 1
ATOM 841 O O . ILE A 1 101 ? 19.156 -38.938 -21 1 94.19 101 ILE A O 1
ATOM 845 N N . PHE A 1 102 ? 19.391 -36.781 -21.312 1 95 102 PHE A N 1
ATOM 846 C CA . PHE A 1 102 ? 20.469 -36.625 -20.344 1 95 102 PHE A CA 1
ATOM 847 C C . PHE A 1 102 ? 20.266 -35.344 -19.516 1 95 102 PHE A C 1
ATOM 849 O O . PHE A 1 102 ? 19.438 -34.5 -19.859 1 95 102 PHE A O 1
ATOM 856 N N . LYS A 1 103 ? 21 -35.25 -18.422 1 96.19 103 LYS A N 1
ATOM 857 C CA . LYS A 1 103 ? 20.938 -34.062 -17.578 1 96.19 103 LYS A CA 1
ATOM 858 C C . LYS A 1 103 ? 22.016 -33.031 -18 1 96.19 103 LYS A C 1
ATOM 860 O O . LYS A 1 103 ? 23.109 -33.406 -18.406 1 96.19 103 LYS A O 1
ATOM 865 N N . LEU A 1 104 ? 21.656 -31.766 -17.891 1 95.94 104 LEU A N 1
ATOM 866 C CA . LEU A 1 104 ? 22.609 -30.703 -18.188 1 95.94 104 LEU A CA 1
ATOM 867 C C . LEU A 1 104 ? 23.328 -30.266 -16.906 1 95.94 104 LEU A C 1
ATOM 869 O O . LEU A 1 104 ? 22.75 -30.328 -15.82 1 95.94 104 LEU A O 1
ATOM 873 N N . ARG A 1 105 ? 24.453 -29.797 -17.219 1 92 105 ARG A N 1
ATOM 874 C CA . ARG A 1 105 ? 25.203 -29.172 -16.125 1 92 105 ARG A CA 1
ATOM 875 C C . ARG A 1 105 ? 24.984 -27.656 -16.125 1 92 105 ARG A C 1
ATOM 877 O O . ARG A 1 105 ? 24.906 -27.031 -17.172 1 92 105 ARG A O 1
ATOM 884 N N . GLY A 1 106 ? 24.703 -27.094 -14.992 1 91.31 106 GLY A N 1
ATOM 885 C CA . GLY A 1 106 ? 24.516 -25.656 -14.875 1 91.31 106 GLY A CA 1
ATOM 886 C C . GLY A 1 106 ? 23.469 -25.266 -13.852 1 91.31 106 GLY A C 1
ATOM 887 O O . GLY A 1 106 ? 22.703 -26.125 -13.383 1 91.31 106 GLY A O 1
ATOM 888 N N . ILE A 1 107 ? 23.484 -23.875 -13.648 1 92.38 107 ILE A N 1
ATOM 889 C CA . ILE A 1 107 ? 22.594 -23.438 -12.586 1 92.38 107 ILE A CA 1
ATOM 890 C C . ILE A 1 107 ? 21.531 -22.516 -13.164 1 92.38 107 ILE A C 1
ATOM 892 O O . ILE A 1 107 ? 20.672 -22 -12.43 1 92.38 107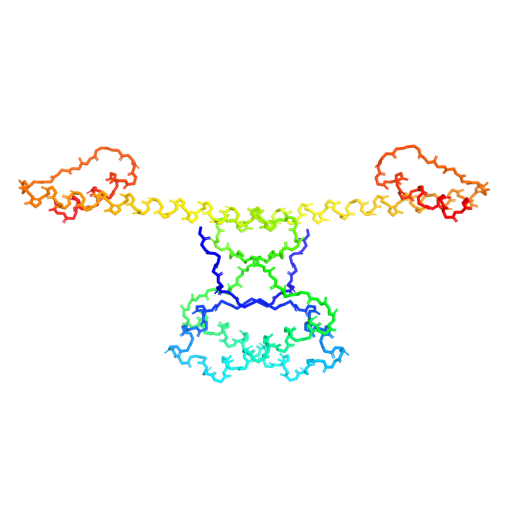 ILE A O 1
ATOM 896 N N . SER A 1 108 ? 21.5 -22.281 -14.453 1 95.62 108 SER A N 1
ATOM 897 C CA . SER A 1 108 ? 20.531 -21.375 -15.078 1 95.62 108 SER A CA 1
ATOM 898 C C . SER A 1 108 ? 19.125 -21.938 -15.016 1 95.62 108 SER A C 1
ATOM 900 O O . SER A 1 108 ? 18.938 -23.141 -14.852 1 95.62 108 SER A O 1
ATOM 902 N N . SER A 1 109 ? 18.125 -21.047 -15.086 1 97 109 SER A N 1
ATOM 903 C CA . SER A 1 109 ? 16.734 -21.5 -15.102 1 97 109 SER A CA 1
ATOM 904 C C . SER A 1 109 ? 16.469 -22.422 -16.281 1 97 109 SER A C 1
ATOM 906 O O . SER A 1 109 ? 15.688 -23.375 -16.172 1 97 109 SER A O 1
ATOM 908 N N . TYR A 1 110 ? 17.062 -22.141 -17.344 1 97.56 110 TYR A N 1
ATOM 909 C CA . TYR A 1 110 ? 16.953 -23.016 -18.516 1 97.56 110 TYR A CA 1
ATOM 910 C C . TYR A 1 110 ? 17.391 -24.438 -18.172 1 97.56 110 TYR A C 1
ATOM 912 O O . TYR A 1 110 ? 16.656 -25.391 -18.453 1 97.56 110 TYR A O 1
ATOM 920 N N . CYS A 1 111 ? 18.578 -24.609 -17.641 1 98.19 111 CYS A N 1
ATOM 921 C CA . CYS A 1 111 ? 19.109 -25.906 -17.266 1 98.19 111 CYS A CA 1
ATOM 922 C C . CYS A 1 111 ? 18.188 -26.594 -16.25 1 98.19 111 CYS A C 1
ATOM 924 O O . CYS A 1 111 ? 17.969 -27.812 -16.328 1 98.19 111 CYS A O 1
ATOM 926 N N . GLN A 1 112 ? 17.719 -25.797 -15.297 1 97.38 112 GLN A N 1
ATOM 927 C CA . GLN A 1 112 ? 16.797 -26.328 -14.289 1 97.38 112 GLN A CA 1
ATOM 928 C C . GLN A 1 112 ? 15.539 -26.891 -14.945 1 97.38 112 GLN A C 1
ATOM 930 O O . GLN A 1 112 ? 15.062 -27.969 -14.562 1 97.38 112 GLN A O 1
ATOM 935 N N . GLY A 1 113 ? 15.047 -26.156 -15.883 1 98.06 113 GLY A N 1
ATOM 936 C CA . GLY A 1 113 ? 13.891 -26.641 -16.625 1 98.06 113 GLY A CA 1
ATOM 937 C C . GLY A 1 113 ? 14.164 -27.938 -17.375 1 98.06 113 GLY A C 1
ATOM 938 O O . GLY A 1 113 ? 13.383 -28.875 -17.312 1 98.06 113 GLY A O 1
ATOM 939 N N . TRP A 1 114 ? 15.234 -28 -18.125 1 98.19 114 TRP A N 1
ATOM 940 C CA . TRP A 1 114 ? 15.648 -29.188 -18.859 1 98.19 114 TRP A CA 1
ATOM 941 C C . TRP A 1 114 ? 15.758 -30.391 -17.922 1 98.19 114 TRP A C 1
ATOM 943 O O . TRP A 1 114 ? 15.203 -31.453 -18.188 1 98.19 114 TRP A O 1
ATOM 953 N N . ASN A 1 115 ? 16.438 -30.219 -16.844 1 97.88 115 ASN A N 1
ATOM 954 C CA . ASN A 1 115 ? 16.719 -31.312 -15.914 1 97.88 115 ASN A CA 1
ATOM 955 C C . ASN A 1 115 ? 15.461 -31.797 -15.219 1 97.88 115 ASN A C 1
ATOM 957 O O . ASN A 1 115 ? 15.359 -32.969 -14.828 1 97.88 115 ASN A O 1
ATOM 961 N N . LYS A 1 116 ? 14.57 -30.891 -15 1 97.38 116 LYS A N 1
ATOM 962 C CA . LYS A 1 116 ? 13.289 -31.297 -14.438 1 97.38 116 LYS A CA 1
ATOM 963 C C . LYS A 1 116 ? 12.641 -32.375 -15.305 1 97.38 116 LYS A C 1
ATOM 965 O O . LYS A 1 116 ? 12.211 -33.406 -14.797 1 97.38 116 LYS A O 1
ATOM 970 N N . TYR A 1 117 ? 12.555 -32.188 -16.578 1 97.38 117 TYR A N 1
ATOM 971 C CA . TYR A 1 117 ? 12 -33.188 -17.484 1 97.38 117 TYR A CA 1
ATOM 972 C C . TYR A 1 117 ? 12.828 -34.469 -17.469 1 97.38 117 TYR A C 1
ATOM 974 O O . TYR A 1 117 ? 12.281 -35.562 -17.391 1 97.38 117 TYR A O 1
ATOM 982 N N . ALA A 1 118 ? 14.094 -34.312 -17.578 1 96.88 118 ALA A N 1
ATOM 983 C CA . ALA A 1 118 ? 14.984 -35.469 -17.594 1 96.88 118 ALA A CA 1
ATOM 984 C C . ALA A 1 118 ? 14.766 -36.312 -16.359 1 96.88 118 ALA A C 1
ATOM 986 O O . ALA A 1 118 ? 14.781 -37.562 -16.438 1 96.88 118 ALA A O 1
ATOM 987 N N . GLU A 1 119 ? 14.539 -35.688 -15.234 1 96.38 119 GLU A N 1
ATOM 988 C CA . GLU A 1 119 ? 14.297 -36.406 -13.984 1 96.38 119 GLU A CA 1
ATOM 989 C C . GLU A 1 119 ? 12.984 -37.156 -14.039 1 96.38 119 GLU A C 1
ATOM 991 O O . GLU A 1 119 ? 12.852 -38.219 -13.422 1 96.38 119 GLU A O 1
ATOM 996 N N . GLU A 1 120 ? 12.062 -36.656 -14.75 1 95.25 120 GLU A N 1
ATOM 997 C CA . GLU A 1 120 ? 10.75 -37.281 -14.844 1 95.25 120 GLU A CA 1
ATOM 998 C C . GLU A 1 120 ? 10.789 -38.562 -15.703 1 95.25 120 GLU A C 1
ATOM 1000 O O . GLU A 1 120 ? 9.969 -39.438 -15.531 1 95.25 120 GLU A O 1
ATOM 1005 N N . VAL A 1 121 ? 11.711 -38.594 -16.641 1 94.25 121 VAL A N 1
ATOM 1006 C CA . VAL A 1 121 ? 11.727 -39.656 -17.641 1 94.25 121 VAL A CA 1
ATOM 1007 C C . VAL A 1 121 ? 12.758 -40.688 -17.25 1 94.25 121 VAL A C 1
ATOM 1009 O O . VAL A 1 121 ? 12.609 -41.875 -17.594 1 94.25 121 VAL A O 1
ATOM 1012 N N . LEU A 1 122 ? 13.789 -40.281 -16.641 1 87.12 122 LEU A N 1
ATOM 1013 C CA . LEU A 1 122 ? 14.836 -41.219 -16.266 1 87.12 122 LEU A CA 1
ATOM 1014 C C . LEU A 1 122 ? 14.438 -42 -15.008 1 87.12 122 LEU A C 1
ATOM 1016 O O . LEU A 1 122 ? 13.758 -41.469 -14.133 1 87.12 122 LEU A O 1
ATOM 1020 N N . MET B 1 1 ? 8.797 4.688 15.039 1 55.16 1 MET B N 1
ATOM 1021 C CA . MET B 1 1 ? 7.492 5.184 14.602 1 55.16 1 MET B CA 1
ATOM 1022 C C . MET B 1 1 ? 6.457 4.066 14.609 1 55.16 1 MET B C 1
ATOM 1024 O O . MET B 1 1 ? 6.773 2.918 14.305 1 55.16 1 MET B O 1
ATOM 1028 N N . GLU B 1 2 ? 5.367 4.316 15.266 1 71.69 2 GLU B N 1
ATOM 1029 C CA . GLU B 1 2 ? 4.309 3.316 15.359 1 71.69 2 GLU B CA 1
ATOM 1030 C C . GLU B 1 2 ? 3.559 3.174 14.039 1 71.69 2 GLU B C 1
ATOM 1032 O O . GLU B 1 2 ? 3.26 4.172 13.383 1 71.69 2 GLU B O 1
ATOM 1037 N N . ARG B 1 3 ? 3.465 2.039 13.555 1 77.81 3 ARG B N 1
ATOM 1038 C CA . ARG B 1 3 ? 2.699 1.735 12.352 1 77.81 3 ARG B CA 1
ATOM 1039 C C . ARG B 1 3 ? 1.216 2.014 12.555 1 77.81 3 ARG B C 1
ATOM 1041 O O . ARG B 1 3 ? 0.632 1.584 13.555 1 77.81 3 ARG B O 1
ATOM 1048 N N . GLU B 1 4 ? 0.731 2.955 11.82 1 81.38 4 GLU B N 1
ATOM 1049 C CA . GLU B 1 4 ? -0.646 3.412 11.984 1 81.38 4 GLU B CA 1
ATOM 1050 C C . GLU B 1 4 ? -1.576 2.727 10.984 1 81.38 4 GLU B C 1
ATOM 1052 O O . GLU B 1 4 ? -1.179 2.443 9.852 1 81.38 4 GLU B O 1
ATOM 1057 N N . GLU B 1 5 ? -2.777 2.443 11.508 1 87.62 5 GLU B N 1
ATOM 1058 C CA . GLU B 1 5 ? -3.844 1.964 10.633 1 87.62 5 GLU B CA 1
ATOM 1059 C C . GLU B 1 5 ? -4.609 3.127 10.008 1 87.62 5 GLU B C 1
ATOM 1061 O O . GLU B 1 5 ? -5.516 3.686 10.633 1 87.62 5 GLU B O 1
ATOM 1066 N N . ARG B 1 6 ? -4.246 3.443 8.734 1 95.12 6 ARG B N 1
ATOM 1067 C CA . ARG B 1 6 ? -4.816 4.621 8.094 1 95.12 6 ARG B CA 1
ATOM 1068 C C . ARG B 1 6 ? -5.746 4.223 6.949 1 95.12 6 ARG B C 1
ATOM 1070 O O . ARG B 1 6 ? -6.523 5.043 6.457 1 95.12 6 ARG B O 1
ATOM 1077 N N . TYR B 1 7 ? -5.719 2.906 6.691 1 97.69 7 TYR B N 1
ATOM 1078 C CA . TYR B 1 7 ? -6.461 2.473 5.512 1 97.69 7 TYR B CA 1
ATOM 1079 C C . TYR B 1 7 ? -7.23 1.187 5.793 1 97.69 7 TYR B C 1
ATOM 1081 O O . TYR B 1 7 ? -6.801 0.367 6.609 1 97.69 7 TYR B O 1
ATOM 1089 N N . VAL B 1 8 ? -8.344 1.073 5.172 1 97.31 8 VAL B N 1
ATOM 1090 C CA . VAL B 1 8 ? -8.961 -0.231 4.957 1 97.31 8 VAL B CA 1
ATOM 1091 C C . VAL B 1 8 ? -8.523 -0.8 3.611 1 97.31 8 VAL B C 1
ATOM 1093 O O . VAL B 1 8 ? -8.664 -0.144 2.576 1 97.31 8 VAL B O 1
ATOM 1096 N N . VAL B 1 9 ? -7.93 -1.964 3.662 1 97.81 9 VAL B N 1
ATOM 1097 C CA . VAL B 1 9 ? -7.477 -2.625 2.443 1 97.81 9 VAL B CA 1
ATOM 1098 C C . VAL B 1 9 ? -8.18 -3.973 2.293 1 97.81 9 VAL B C 1
ATOM 1100 O O . VAL B 1 9 ? -8.125 -4.812 3.191 1 97.81 9 VAL B O 1
ATOM 1103 N N . ILE B 1 10 ? -8.852 -4.16 1.166 1 97.81 10 ILE B N 1
ATOM 1104 C CA . ILE B 1 10 ? -9.523 -5.414 0.847 1 97.81 10 ILE B CA 1
ATOM 1105 C C . ILE B 1 10 ? -8.977 -5.973 -0.464 1 97.81 10 ILE B C 1
ATOM 1107 O O . ILE B 1 10 ? -8.969 -5.281 -1.485 1 97.81 10 ILE B O 1
ATOM 1111 N N . LYS B 1 11 ? -8.484 -7.129 -0.392 1 97.62 11 LYS B N 1
ATOM 1112 C CA . LYS B 1 11 ? -7.996 -7.793 -1.599 1 97.62 11 LYS B CA 1
ATOM 1113 C C . LYS B 1 11 ? -9.156 -8.32 -2.438 1 97.62 11 LYS B C 1
ATOM 1115 O O . LYS B 1 11 ? -10.016 -9.047 -1.93 1 97.62 11 LYS B O 1
ATOM 1120 N N . LEU B 1 12 ? -9.18 -8.023 -3.727 1 96.94 12 LEU B N 1
ATOM 1121 C CA . LEU B 1 12 ? -10.281 -8.406 -4.602 1 96.94 12 LEU B CA 1
ATOM 1122 C C . LEU B 1 12 ? -10.375 -9.922 -4.734 1 96.94 12 LEU B C 1
ATOM 1124 O O . LEU B 1 12 ? -11.469 -10.477 -4.789 1 96.94 12 LEU B O 1
ATOM 1128 N N . SER B 1 13 ? -9.281 -10.57 -4.75 1 96.62 13 SER B N 1
ATOM 1129 C CA . SER B 1 13 ? -9.297 -12.023 -4.867 1 96.62 13 SER B CA 1
ATOM 1130 C C . SER B 1 13 ? -9.945 -12.672 -3.646 1 96.62 13 SER B C 1
ATOM 1132 O O . SER B 1 13 ? -10.539 -13.742 -3.75 1 96.62 13 SER B O 1
ATOM 1134 N N . ASP B 1 14 ? -9.82 -12.047 -2.477 1 97.25 14 ASP B N 1
ATOM 1135 C CA . ASP B 1 14 ? -10.5 -12.539 -1.284 1 97.25 14 ASP B CA 1
ATOM 1136 C C . ASP B 1 14 ? -12.016 -12.445 -1.434 1 97.25 14 ASP B C 1
ATOM 1138 O O . ASP B 1 14 ? -12.75 -13.336 -0.999 1 97.25 14 ASP B O 1
ATOM 1142 N N . ILE B 1 15 ? -12.469 -11.375 -2.021 1 96.88 15 ILE B N 1
ATOM 1143 C CA . ILE B 1 15 ? -13.898 -11.195 -2.273 1 96.88 15 ILE B CA 1
ATOM 1144 C C . ILE B 1 15 ? -14.391 -12.273 -3.238 1 96.88 15 ILE B C 1
ATOM 1146 O O . ILE B 1 15 ? -15.414 -12.914 -2.992 1 96.88 15 ILE B O 1
ATOM 1150 N N . GLU B 1 16 ? -13.68 -12.438 -4.297 1 97 16 GLU B N 1
ATOM 1151 C CA . GLU B 1 16 ? -14.055 -13.422 -5.309 1 97 16 GLU B CA 1
ATOM 1152 C C . GLU B 1 16 ? -14.156 -14.82 -4.711 1 97 16 GLU B C 1
ATOM 1154 O O . GLU B 1 16 ? -15.141 -15.523 -4.934 1 97 16 GLU B O 1
ATOM 1159 N N . GLU B 1 17 ? -13.148 -15.18 -3.988 1 97.31 17 GLU B N 1
ATOM 1160 C CA . GLU B 1 17 ? -13.141 -16.5 -3.361 1 97.31 17 GLU B CA 1
ATOM 1161 C C . GLU B 1 17 ? -14.266 -16.641 -2.342 1 97.31 17 GLU B C 1
ATOM 1163 O O . GLU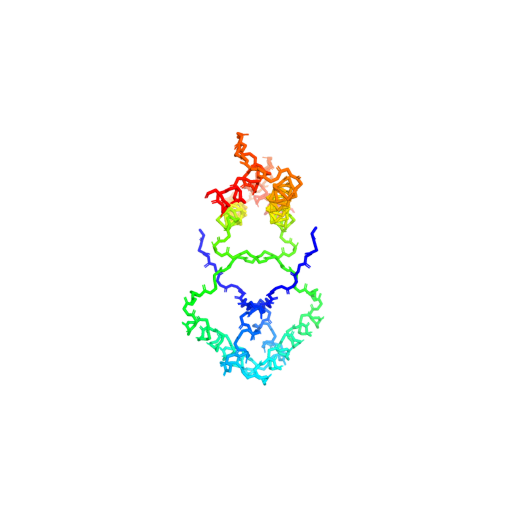 B 1 17 ? -14.898 -17.688 -2.246 1 97.31 17 GLU B O 1
ATOM 1168 N N . GLY B 1 18 ? -14.469 -15.625 -1.553 1 96.81 18 GLY B N 1
ATOM 1169 C CA . GLY B 1 18 ? -15.562 -15.625 -0.599 1 96.81 18 GLY B CA 1
ATOM 1170 C C . GLY B 1 18 ? -16.922 -15.82 -1.252 1 96.81 18 GLY B C 1
ATOM 1171 O O . GLY B 1 18 ? -17.781 -16.5 -0.704 1 96.81 18 GLY B O 1
ATOM 1172 N N . LEU B 1 19 ? -17.094 -15.234 -2.418 1 97.12 19 LEU B N 1
ATOM 1173 C CA . LEU B 1 19 ? -18.312 -15.406 -3.189 1 97.12 19 LEU B CA 1
ATOM 1174 C C . LEU B 1 19 ? -18.484 -16.859 -3.621 1 97.12 19 LEU B C 1
ATOM 1176 O O . LEU B 1 19 ? -19.562 -17.438 -3.449 1 97.12 19 LEU B O 1
ATOM 1180 N N . LYS B 1 20 ? -17.453 -17.438 -4.141 1 97.38 20 LYS B N 1
ATOM 1181 C CA . LYS B 1 20 ? -17.484 -18.812 -4.621 1 97.38 20 LYS B CA 1
ATOM 1182 C C . LYS B 1 20 ? -17.844 -19.781 -3.5 1 97.38 20 LYS B C 1
ATOM 1184 O O . LYS B 1 20 ? -18.578 -20.734 -3.719 1 97.38 20 LYS B O 1
ATOM 1189 N N . LEU B 1 21 ? -17.422 -19.5 -2.346 1 97.12 21 LEU B N 1
ATOM 1190 C CA . LEU B 1 21 ? -17.578 -20.406 -1.218 1 97.12 21 LEU B CA 1
ATOM 1191 C C . LEU B 1 21 ? -18.859 -20.109 -0.458 1 97.12 21 LEU B C 1
ATOM 1193 O O . LEU B 1 21 ? -19.219 -20.828 0.48 1 97.12 21 LEU B O 1
ATOM 1197 N N . GLY B 1 22 ? -19.484 -19 -0.762 1 96.19 22 GLY B N 1
ATOM 1198 C CA . GLY B 1 22 ? -20.734 -18.625 -0.116 1 96.19 22 GLY B CA 1
ATOM 1199 C C . GLY B 1 22 ? -20.516 -17.891 1.191 1 96.19 22 GLY B C 1
ATOM 1200 O O . GLY B 1 22 ? -21.469 -17.703 1.963 1 96.19 22 GLY B O 1
ATOM 1201 N N . HIS B 1 23 ? -19.297 -17.484 1.523 1 96 23 HIS B N 1
ATOM 1202 C CA . HIS B 1 23 ? -18.984 -16.719 2.73 1 96 23 HIS B CA 1
ATOM 1203 C C . HIS B 1 23 ? -19.406 -15.266 2.59 1 96 23 HIS B C 1
ATOM 1205 O O . HIS B 1 23 ? -19.688 -14.594 3.588 1 96 23 HIS B O 1
ATOM 1211 N N . ILE B 1 24 ? -19.391 -14.805 1.323 1 96.31 24 ILE B N 1
ATOM 1212 C CA . ILE B 1 24 ? -19.719 -13.422 0.995 1 96.31 24 ILE B CA 1
ATOM 1213 C C . ILE B 1 24 ? -20.891 -13.398 0.003 1 96.31 24 ILE B C 1
ATOM 1215 O O . ILE B 1 24 ? -20.859 -14.102 -1.008 1 96.31 24 ILE B O 1
ATOM 1219 N N . SER B 1 25 ? -21.891 -12.664 0.295 1 96.5 25 SER B N 1
ATOM 1220 C CA . SER B 1 25 ? -23.047 -12.594 -0.582 1 96.5 25 SER B CA 1
ATOM 1221 C C . SER B 1 25 ? -22.875 -11.523 -1.65 1 96.5 25 SER B C 1
ATOM 1223 O O . SER B 1 25 ? -22.125 -10.562 -1.459 1 96.5 25 SER B O 1
ATOM 1225 N N . PRO B 1 26 ? -23.562 -11.648 -2.77 1 96.56 26 PRO B N 1
ATOM 1226 C CA . PRO B 1 26 ? -23.531 -10.609 -3.799 1 96.56 26 PRO B CA 1
ATOM 1227 C C . PRO B 1 26 ? -23.953 -9.242 -3.27 1 96.56 26 PRO B C 1
ATOM 1229 O O . PRO B 1 26 ? -23.453 -8.219 -3.727 1 96.56 26 PRO B O 1
ATOM 1232 N N . SER B 1 27 ? -24.844 -9.273 -2.334 1 95.5 27 SER B N 1
ATOM 1233 C CA . SER B 1 27 ? -25.297 -8.016 -1.756 1 95.5 27 SER B CA 1
ATOM 1234 C C . SER B 1 27 ? -24.172 -7.297 -1.026 1 95.5 27 SER B C 1
ATOM 1236 O O . SER B 1 27 ? -24.109 -6.066 -1.009 1 95.5 27 SER B O 1
ATOM 1238 N N . THR B 1 28 ? -23.312 -8.117 -0.415 1 95.25 28 THR B N 1
ATOM 1239 C CA . THR B 1 28 ? -22.141 -7.555 0.254 1 95.25 28 THR B CA 1
ATOM 1240 C C . THR B 1 28 ? -21.234 -6.844 -0.746 1 95.25 28 THR B C 1
ATOM 1242 O O . THR B 1 28 ? -20.719 -5.758 -0.462 1 95.25 28 THR B O 1
ATOM 1245 N N . VAL B 1 29 ? -21.078 -7.375 -1.901 1 96 29 VAL B N 1
ATOM 1246 C CA . VAL B 1 29 ? -20.25 -6.797 -2.955 1 96 29 VAL B CA 1
ATOM 1247 C C . VAL B 1 29 ? -20.875 -5.5 -3.453 1 96 29 VAL B C 1
ATOM 1249 O O . VAL B 1 29 ? -20.188 -4.496 -3.641 1 96 29 VAL B O 1
ATOM 1252 N N . THR B 1 30 ? -22.156 -5.539 -3.617 1 96.56 30 THR B N 1
ATOM 1253 C CA . THR B 1 30 ? -22.891 -4.344 -4.035 1 96.56 30 THR B CA 1
ATOM 1254 C C . THR B 1 30 ? -22.734 -3.227 -3.008 1 96.56 30 THR B C 1
ATOM 1256 O O . THR B 1 30 ? -22.547 -2.062 -3.369 1 96.56 30 THR B O 1
ATOM 1259 N N . ALA B 1 31 ? -22.844 -3.6 -1.747 1 96.25 31 ALA B N 1
ATOM 1260 C CA . ALA B 1 31 ? -22.656 -2.627 -0.67 1 96.25 31 ALA B CA 1
ATOM 1261 C C . ALA B 1 31 ? -21.266 -2.018 -0.71 1 96.25 31 ALA B C 1
ATOM 1263 O O . ALA B 1 31 ? -21.094 -0.808 -0.529 1 96.25 31 ALA B O 1
ATOM 1264 N N . LEU B 1 32 ? -20.266 -2.812 -0.93 1 97.44 32 LEU B N 1
ATOM 1265 C CA . LEU B 1 32 ? -18.891 -2.326 -1.022 1 97.44 32 LEU B CA 1
ATOM 1266 C C . LEU B 1 32 ? -18.734 -1.331 -2.17 1 97.44 32 LEU B C 1
ATOM 1268 O O . LEU B 1 32 ? -18.125 -0.272 -2.004 1 97.44 32 LEU B O 1
ATOM 1272 N N . GLU B 1 33 ? -19.281 -1.659 -3.273 1 97 33 GLU B N 1
ATOM 1273 C CA . GLU B 1 33 ? -19.234 -0.771 -4.43 1 97 33 GLU B CA 1
ATOM 1274 C C . GLU B 1 33 ? -19.875 0.579 -4.117 1 97 33 GLU B C 1
ATOM 1276 O O . GLU B 1 33 ? -19.359 1.625 -4.508 1 97 33 GLU B O 1
ATOM 1281 N N . HIS B 1 34 ? -20.969 0.525 -3.441 1 96.81 34 HIS B N 1
ATOM 1282 C CA . HIS B 1 34 ? -21.656 1.752 -3.053 1 96.81 34 HIS B CA 1
ATOM 1283 C C . HIS B 1 34 ? -20.797 2.59 -2.111 1 96.81 34 HIS B C 1
ATOM 1285 O O . HIS B 1 34 ? -20.75 3.814 -2.236 1 96.81 34 HIS B O 1
ATOM 1291 N N . ILE B 1 35 ? -20.234 1.932 -1.209 1 96.94 35 ILE B N 1
ATOM 1292 C CA . ILE B 1 35 ? -19.391 2.629 -0.242 1 96.94 35 ILE B CA 1
ATOM 1293 C C . ILE B 1 35 ? -18.219 3.305 -0.962 1 96.94 35 ILE B C 1
ATOM 1295 O O . ILE B 1 35 ? -17.938 4.484 -0.736 1 96.94 35 ILE B O 1
ATOM 1299 N N . VAL B 1 36 ? -17.562 2.592 -1.839 1 96.75 36 VAL B N 1
ATOM 1300 C CA . VAL B 1 36 ? -16.422 3.117 -2.586 1 96.75 36 VAL B CA 1
ATOM 1301 C C . VAL B 1 36 ? -16.859 4.328 -3.406 1 96.75 36 VAL B C 1
ATOM 1303 O O . VAL B 1 36 ? -16.172 5.352 -3.432 1 96.75 36 VAL B O 1
ATOM 1306 N N . THR B 1 37 ? -17.969 4.23 -4.012 1 96.81 37 THR B N 1
ATOM 1307 C CA . THR B 1 37 ? -18.516 5.32 -4.816 1 96.81 37 THR B CA 1
ATOM 1308 C C . THR B 1 37 ? -18.812 6.535 -3.945 1 96.81 37 THR B C 1
ATOM 1310 O O . THR B 1 37 ? -18.531 7.672 -4.332 1 96.81 37 THR B O 1
ATOM 1313 N N . THR B 1 38 ? -19.391 6.305 -2.807 1 96.94 38 THR B N 1
ATOM 1314 C CA . THR B 1 38 ? -19.734 7.379 -1.88 1 96.94 38 THR B CA 1
ATOM 1315 C C . THR B 1 38 ? -18.469 8.102 -1.405 1 96.94 38 THR B C 1
ATOM 1317 O O . THR B 1 38 ? -18.453 9.328 -1.335 1 96.94 38 THR B O 1
ATOM 1320 N N . VAL B 1 39 ? -17.484 7.328 -1.105 1 96.88 39 VAL B N 1
ATOM 1321 C CA . VAL B 1 39 ? -16.219 7.91 -0.668 1 96.88 39 VAL B CA 1
ATOM 1322 C C . VAL B 1 39 ? -15.617 8.734 -1.803 1 96.88 39 VAL B C 1
ATOM 1324 O O . VAL B 1 39 ? -15.125 9.844 -1.58 1 96.88 39 VAL B O 1
ATOM 1327 N N . TRP B 1 40 ? -15.617 8.148 -2.988 1 96.62 40 TRP B N 1
ATOM 1328 C CA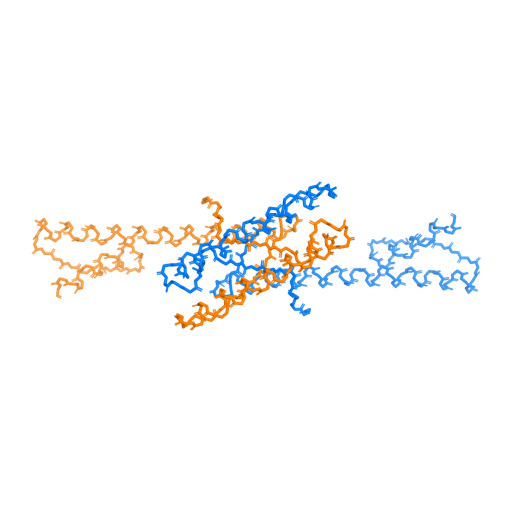 . TRP B 1 40 ? -15.125 8.852 -4.164 1 96.62 40 TRP B CA 1
ATOM 1329 C C . TRP B 1 40 ? -15.844 10.188 -4.344 1 96.62 40 TRP B C 1
ATOM 1331 O O . TRP B 1 40 ? -15.211 11.219 -4.578 1 96.62 40 TRP B O 1
ATOM 1341 N N . PHE B 1 41 ? -17.125 10.156 -4.23 1 96.31 41 PHE B N 1
ATOM 1342 C CA . PHE B 1 41 ? -17.938 11.359 -4.375 1 96.31 41 PHE B CA 1
ATOM 1343 C C . PHE B 1 41 ? -17.562 12.391 -3.316 1 96.31 41 PHE B C 1
ATOM 1345 O O . PHE B 1 41 ? -17.422 13.578 -3.619 1 96.31 41 PHE B O 1
ATOM 1352 N N . SER B 1 42 ? -17.469 11.906 -2.121 1 96.88 42 SER B N 1
ATOM 1353 C CA . SER B 1 42 ? -17.109 12.789 -1.02 1 96.88 42 SER B CA 1
ATOM 1354 C C . SER B 1 42 ? -15.766 13.477 -1.272 1 96.88 42 SER B C 1
ATOM 1356 O O . SER B 1 42 ? -15.625 14.68 -1.04 1 96.88 42 SER B O 1
ATOM 1358 N N . ARG B 1 43 ? -14.789 12.789 -1.768 1 96.88 43 ARG B N 1
ATOM 1359 C CA . ARG B 1 43 ? -13.484 13.359 -2.102 1 96.88 43 ARG B CA 1
ATOM 1360 C C . ARG B 1 43 ? -13.617 14.422 -3.191 1 96.88 43 ARG B C 1
ATOM 1362 O O . ARG B 1 43 ? -13.062 15.516 -3.07 1 96.88 43 ARG B O 1
ATOM 1369 N N . ALA B 1 44 ? -14.398 14.102 -4.195 1 96.19 44 ALA B N 1
ATOM 1370 C CA . ALA B 1 44 ? -14.578 15.008 -5.324 1 96.19 44 ALA B CA 1
ATOM 1371 C C . ALA B 1 44 ? -15.219 16.312 -4.875 1 96.19 44 ALA B C 1
ATOM 1373 O O . ALA B 1 44 ? -14.805 17.391 -5.305 1 96.19 44 ALA B O 1
ATOM 1374 N N . GLN B 1 45 ? -16.156 16.234 -3.99 1 95.75 45 GLN B N 1
ATOM 1375 C CA . GLN B 1 45 ? -16.859 17.406 -3.488 1 95.75 45 GLN B CA 1
ATOM 1376 C C . GLN B 1 45 ? -15.906 18.312 -2.699 1 95.75 45 GLN B C 1
ATOM 1378 O O . GLN B 1 45 ? -16.109 19.531 -2.633 1 95.75 45 GLN B O 1
ATOM 1383 N N . ARG B 1 46 ? -14.922 17.75 -2.17 1 95.62 46 ARG B N 1
ATOM 1384 C CA . ARG B 1 46 ? -13.945 18.5 -1.39 1 95.62 46 ARG B CA 1
ATOM 1385 C C . ARG B 1 46 ? -12.781 18.953 -2.262 1 95.62 46 ARG B C 1
ATOM 1387 O O . ARG B 1 46 ? -11.773 19.469 -1.754 1 95.62 46 ARG B O 1
ATOM 1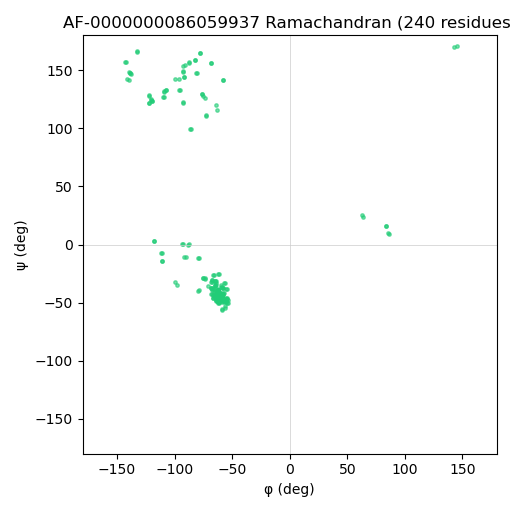394 N N . GLY B 1 47 ? -12.883 18.594 -3.582 1 95.62 47 GLY B N 1
ATOM 1395 C CA . GLY B 1 47 ? -11.859 19.031 -4.52 1 95.62 47 GLY B CA 1
ATOM 1396 C C . GLY B 1 47 ? -10.633 18.125 -4.527 1 95.62 47 GLY B C 1
ATOM 1397 O O . GLY B 1 47 ? -9.57 18.531 -4.996 1 95.62 47 GLY B O 1
ATOM 1398 N N . LYS B 1 48 ? -10.727 16.969 -3.998 1 95.19 48 LYS B N 1
ATOM 1399 C CA . LYS B 1 48 ? -9.602 16.047 -3.951 1 95.19 48 LYS B CA 1
ATOM 1400 C C . LYS B 1 48 ? -9.602 15.117 -5.16 1 95.19 48 LYS B C 1
ATOM 1402 O O . LYS B 1 48 ? -10.664 14.719 -5.641 1 95.19 48 LYS B O 1
ATOM 1407 N N . GLU B 1 49 ? -8.477 14.766 -5.535 1 94.19 49 GLU B N 1
ATOM 1408 C CA . GLU B 1 49 ? -8.328 13.766 -6.59 1 94.19 49 GLU B CA 1
ATOM 1409 C C . GLU B 1 49 ? -8.57 12.359 -6.055 1 94.19 49 GLU B C 1
ATOM 1411 O O . GLU B 1 49 ? -8.602 12.141 -4.84 1 94.19 49 GLU B O 1
ATOM 1416 N N . ASP B 1 50 ? -8.773 11.422 -6.961 1 93.62 50 ASP B N 1
ATOM 1417 C CA . ASP B 1 50 ? -8.938 10.016 -6.598 1 93.62 50 ASP B CA 1
ATOM 1418 C C . ASP B 1 50 ? -7.715 9.5 -5.836 1 93.62 50 ASP B C 1
ATOM 1420 O O . ASP B 1 50 ? -6.582 9.867 -6.156 1 93.62 50 ASP B O 1
ATOM 1424 N N . LEU B 1 51 ? -7.988 8.703 -4.883 1 95.75 51 LEU B N 1
ATOM 1425 C CA . LEU B 1 51 ? -6.902 8.094 -4.121 1 95.75 51 LEU B CA 1
ATOM 1426 C C . LEU B 1 51 ? -6.195 7.023 -4.945 1 95.75 51 LEU B C 1
ATOM 1428 O O . LEU B 1 51 ? -6.812 6.035 -5.348 1 95.75 51 LEU B O 1
ATOM 1432 N N . LYS B 1 52 ? -5.016 7.25 -5.32 1 95.19 52 LYS B N 1
ATOM 1433 C CA . LYS B 1 52 ? -4.168 6.281 -6.008 1 95.19 52 LYS B CA 1
ATOM 1434 C C . LYS B 1 52 ? -3.033 5.805 -5.105 1 95.19 52 LYS B C 1
ATOM 1436 O O . LYS B 1 52 ? -2.324 6.617 -4.508 1 95.19 52 LYS B O 1
ATOM 1441 N N . THR B 1 53 ? -2.918 4.449 -4.98 1 97.31 53 THR B N 1
ATOM 1442 C CA . THR B 1 53 ? -1.955 3.91 -4.027 1 97.31 53 THR B CA 1
ATOM 1443 C C . THR B 1 53 ? -1.295 2.65 -4.582 1 97.31 53 THR B C 1
ATOM 1445 O O . THR B 1 53 ? -1.8 2.043 -5.527 1 97.31 53 THR B O 1
ATOM 1448 N N . VAL B 1 54 ? -0.159 2.393 -4.066 1 97.44 54 VAL B N 1
ATOM 1449 C CA . VAL B 1 54 ? 0.45 1.075 -4.223 1 97.44 54 VAL B CA 1
ATOM 1450 C C . VAL B 1 54 ? 0.396 0.321 -2.895 1 97.44 54 VAL B C 1
ATOM 1452 O O . VAL B 1 54 ? 0.626 0.903 -1.833 1 97.44 54 VAL B O 1
ATOM 1455 N N . VAL B 1 55 ? -0.039 -0.944 -2.977 1 97.81 55 VAL B N 1
ATOM 1456 C CA . VAL B 1 55 ? -0.172 -1.798 -1.801 1 97.81 55 VAL B CA 1
ATOM 1457 C C . VAL B 1 55 ? 0.908 -2.877 -1.821 1 97.81 55 VAL B C 1
ATOM 1459 O O . VAL B 1 55 ? 1.144 -3.51 -2.854 1 97.81 55 VAL B O 1
ATOM 1462 N N . VAL B 1 56 ? 1.582 -3.025 -0.669 1 97.56 56 VAL B N 1
ATOM 1463 C CA . VAL B 1 56 ? 2.58 -4.078 -0.507 1 97.56 56 VAL B CA 1
ATOM 1464 C C . VAL B 1 56 ? 2.178 -5 0.643 1 97.56 56 VAL B C 1
ATOM 1466 O O . VAL B 1 56 ? 2 -4.547 1.775 1 97.56 56 VAL B O 1
ATOM 1469 N N . GLU B 1 57 ? 2.094 -6.262 0.347 1 97.56 57 GLU B N 1
ATOM 1470 C CA . GLU B 1 57 ? 1.678 -7.215 1.372 1 97.56 57 GLU B CA 1
ATOM 1471 C C . GLU B 1 57 ? 2.852 -7.613 2.264 1 97.56 57 GLU B C 1
ATOM 1473 O O . GLU B 1 57 ? 4.008 -7.566 1.837 1 97.56 57 GLU B O 1
ATOM 1478 N N . GLN B 1 58 ? 2.521 -8.078 3.412 1 96.75 58 GLN B N 1
ATOM 1479 C CA . GLN B 1 58 ? 3.504 -8.367 4.453 1 96.75 58 GLN B CA 1
ATOM 1480 C C . GLN B 1 58 ? 4.449 -9.484 4.02 1 96.75 58 GLN B C 1
ATOM 1482 O O . GLN B 1 58 ? 5.625 -9.484 4.383 1 96.75 58 GLN B O 1
ATOM 1487 N N . ASP B 1 59 ? 3.961 -10.422 3.217 1 96.12 59 ASP B N 1
ATOM 1488 C CA . ASP B 1 59 ? 4.781 -11.578 2.852 1 96.12 59 ASP B CA 1
ATOM 1489 C C . ASP B 1 59 ? 5.613 -11.289 1.605 1 96.12 59 ASP B C 1
ATOM 1491 O O . ASP B 1 59 ? 6.418 -12.125 1.183 1 96.12 59 ASP B O 1
ATOM 1495 N N . TRP B 1 60 ? 5.492 -10.102 1.043 1 97.06 60 TRP B N 1
ATOM 1496 C CA . TRP B 1 60 ? 6.297 -9.742 -0.119 1 97.06 60 TRP B CA 1
ATOM 1497 C C . TRP B 1 60 ? 7.695 -9.305 0.303 1 97.06 60 TRP B C 1
ATOM 1499 O O . TRP B 1 60 ? 7.879 -8.742 1.387 1 97.06 60 TRP B O 1
ATOM 1509 N N . PRO B 1 61 ? 8.703 -9.539 -0.465 1 96.56 61 PRO B N 1
ATOM 1510 C CA . PRO B 1 61 ? 10.086 -9.195 -0.114 1 96.56 61 PRO B CA 1
ATOM 1511 C C . PRO B 1 61 ? 10.289 -7.695 0.077 1 96.56 61 PRO B C 1
ATOM 1513 O O . PRO B 1 61 ? 11.18 -7.277 0.818 1 96.56 61 PRO B O 1
ATOM 1516 N N . GLU B 1 62 ? 9.438 -6.93 -0.562 1 97.56 62 GLU B N 1
ATOM 1517 C CA . GLU B 1 62 ? 9.594 -5.477 -0.52 1 97.56 62 GLU B CA 1
ATOM 1518 C C . GLU B 1 62 ? 9.062 -4.902 0.79 1 97.56 62 GLU B C 1
ATOM 1520 O O . GLU B 1 62 ? 9.344 -3.752 1.129 1 97.56 62 GLU B O 1
ATOM 1525 N N . TYR B 1 63 ? 8.383 -5.602 1.573 1 97.44 63 TYR B N 1
ATOM 1526 C CA . TYR B 1 63 ? 7.559 -5.098 2.664 1 97.44 63 TYR B CA 1
ATOM 1527 C C . TYR B 1 63 ? 8.391 -4.301 3.66 1 97.44 63 TYR B C 1
ATOM 1529 O O . TYR B 1 63 ? 8.117 -3.125 3.908 1 97.44 63 TYR B O 1
ATOM 1537 N N . GLU B 1 64 ? 9.414 -4.855 4.211 1 96.5 64 GLU B N 1
ATOM 1538 C CA . GLU B 1 64 ? 10.203 -4.211 5.254 1 96.5 64 GLU B CA 1
ATOM 1539 C C . GLU B 1 64 ? 10.977 -3.016 4.703 1 96.5 64 GLU B C 1
ATOM 1541 O O . GLU B 1 64 ? 11.133 -2.002 5.387 1 96.5 64 GLU B O 1
ATOM 1546 N N . GLU B 1 65 ? 11.43 -3.203 3.527 1 97 65 GLU B N 1
ATOM 1547 C CA . GLU B 1 65 ? 12.164 -2.1 2.916 1 97 65 GLU B CA 1
ATOM 1548 C C . GLU B 1 65 ? 11.273 -0.878 2.729 1 97 65 GLU B C 1
ATOM 1550 O O . GLU B 1 65 ? 11.695 0.254 2.965 1 97 65 GLU B O 1
ATOM 1555 N N . VAL B 1 66 ? 10.047 -1.079 2.252 1 97.12 66 VAL B N 1
ATOM 1556 C CA . VAL B 1 66 ? 9.109 0.018 2.051 1 97.12 66 VAL B CA 1
ATOM 1557 C C . VAL B 1 66 ? 8.812 0.695 3.387 1 97.12 66 VAL B C 1
ATOM 1559 O O . VAL B 1 66 ? 8.812 1.924 3.482 1 97.12 66 VAL B O 1
ATOM 1562 N N . TRP B 1 67 ? 8.617 -0.076 4.469 1 95.75 67 TRP B N 1
ATOM 1563 C CA . TRP B 1 67 ? 8.375 0.484 5.797 1 95.75 67 TRP B CA 1
ATOM 1564 C C . TRP B 1 67 ? 9.562 1.336 6.246 1 95.75 67 TRP B C 1
ATOM 1566 O O . TRP B 1 67 ? 9.375 2.42 6.805 1 95.75 67 TRP B O 1
ATOM 1576 N N . ARG B 1 68 ? 10.719 0.812 5.98 1 95.5 68 ARG B N 1
ATOM 1577 C CA . ARG B 1 68 ? 11.922 1.539 6.363 1 95.5 68 ARG B CA 1
ATOM 1578 C C . ARG B 1 68 ? 12.008 2.883 5.648 1 95.5 68 ARG B C 1
ATOM 1580 O O . ARG B 1 68 ? 12.383 3.891 6.246 1 95.5 68 ARG B O 1
ATOM 1587 N N . MET B 1 69 ? 11.641 2.863 4.363 1 97 69 MET B N 1
ATOM 1588 C CA . MET B 1 69 ? 11.633 4.098 3.588 1 97 69 MET B CA 1
ATOM 1589 C C . MET B 1 69 ? 10.695 5.129 4.211 1 97 69 MET B C 1
ATOM 1591 O O . MET B 1 69 ? 11.062 6.293 4.367 1 97 69 MET B O 1
ATOM 1595 N N . ILE B 1 70 ? 9.547 4.715 4.547 1 95.56 70 ILE B N 1
ATOM 1596 C CA . ILE B 1 70 ? 8.531 5.598 5.117 1 95.56 70 ILE B CA 1
ATOM 1597 C C . ILE B 1 70 ? 8.984 6.082 6.492 1 95.56 70 ILE B C 1
ATOM 1599 O O . ILE B 1 70 ? 8.914 7.277 6.793 1 95.56 70 ILE B O 1
ATOM 1603 N N . GLU B 1 71 ? 9.461 5.152 7.281 1 94.25 71 GLU B N 1
ATOM 1604 C CA . GLU B 1 71 ? 9.906 5.477 8.633 1 94.25 71 GLU B CA 1
ATOM 1605 C C . GLU B 1 71 ? 11.023 6.516 8.609 1 94.25 71 GLU B C 1
ATOM 1607 O O . GLU B 1 71 ? 11.016 7.457 9.406 1 94.25 71 GLU B O 1
ATOM 1612 N N . ASN B 1 72 ? 11.984 6.309 7.77 1 95.5 72 ASN B N 1
ATOM 1613 C CA . ASN B 1 72 ? 13.094 7.242 7.645 1 95.5 72 ASN B CA 1
ATOM 1614 C C . ASN B 1 72 ? 12.617 8.641 7.254 1 95.5 72 ASN B C 1
ATOM 1616 O O . ASN B 1 72 ? 13.055 9.633 7.828 1 95.5 72 ASN B O 1
ATOM 1620 N N . ARG B 1 73 ? 11.742 8.664 6.324 1 95.5 73 ARG B N 1
ATOM 1621 C CA . ARG B 1 73 ? 11.219 9.961 5.887 1 95.5 73 ARG B CA 1
ATOM 1622 C C . ARG B 1 73 ? 10.492 10.672 7.023 1 95.5 73 ARG B C 1
ATOM 1624 O O . ARG B 1 73 ? 10.734 11.852 7.273 1 95.5 73 ARG B O 1
ATOM 1631 N N . VAL B 1 74 ? 9.625 9.93 7.629 1 93.5 74 VAL B N 1
ATOM 1632 C CA . VAL B 1 74 ? 8.828 10.508 8.711 1 93.5 74 VAL B CA 1
ATOM 1633 C C . VAL B 1 74 ? 9.75 10.992 9.828 1 93.5 74 VAL B C 1
ATOM 1635 O O . VAL B 1 74 ? 9.562 12.086 10.367 1 93.5 74 VAL B O 1
ATOM 1638 N N . ALA B 1 75 ? 10.734 10.203 10.18 1 93.75 75 ALA B N 1
ATOM 1639 C CA . ALA B 1 75 ? 11.688 10.578 11.219 1 93.75 75 ALA B CA 1
ATOM 1640 C C . ALA B 1 75 ? 12.438 11.852 10.836 1 93.75 75 ALA B C 1
ATOM 1642 O O . ALA B 1 75 ? 12.648 12.734 11.68 1 93.75 75 ALA B O 1
ATOM 1643 N N . PHE B 1 76 ? 12.852 11.914 9.648 1 95 76 PHE B N 1
ATOM 1644 C CA . PHE B 1 76 ? 13.57 13.078 9.156 1 95 76 PHE B CA 1
ATOM 1645 C C . PHE B 1 76 ? 12.695 14.32 9.211 1 95 76 PHE B C 1
ATOM 1647 O O . PHE B 1 76 ? 13.141 15.383 9.664 1 95 76 PHE B O 1
ATOM 1654 N N . GLU B 1 77 ? 11.492 14.148 8.773 1 94.94 77 GLU B N 1
ATOM 1655 C CA . GLU B 1 77 ? 10.555 15.273 8.789 1 94.94 77 GLU B CA 1
ATOM 1656 C C . GLU B 1 77 ? 10.273 15.734 10.219 1 94.94 77 GLU B C 1
ATOM 1658 O O . GLU B 1 77 ? 10.203 16.938 10.484 1 94.94 77 GLU B O 1
ATOM 1663 N N . GLN B 1 78 ? 10.117 14.789 11.078 1 94.5 78 GLN B N 1
ATOM 1664 C CA . GLN B 1 78 ? 9.875 15.133 12.469 1 94.5 78 GLN B CA 1
ATOM 1665 C C . GLN B 1 78 ? 11.078 15.844 13.086 1 94.5 78 GLN B C 1
ATOM 1667 O O . GLN B 1 78 ? 10.922 16.828 13.805 1 94.5 78 GLN B O 1
ATOM 1672 N N . ALA B 1 79 ? 12.219 15.336 12.844 1 95.56 79 ALA B N 1
ATOM 1673 C CA . ALA B 1 79 ? 13.438 15.969 13.344 1 95.56 79 ALA B CA 1
ATOM 1674 C C . ALA B 1 79 ? 13.57 17.391 12.82 1 95.56 79 ALA B C 1
ATOM 1676 O O . ALA B 1 79 ? 13.93 18.312 13.57 1 95.56 79 ALA B O 1
ATOM 1677 N N . ARG B 1 80 ? 13.336 17.5 11.602 1 96.69 80 ARG B N 1
ATOM 1678 C CA . ARG B 1 80 ? 13.398 18.828 10.984 1 96.69 80 ARG B CA 1
ATOM 1679 C C . ARG B 1 80 ? 12.414 19.781 11.648 1 96.69 80 ARG B C 1
ATOM 1681 O O . ARG B 1 80 ? 12.773 20.922 11.977 1 96.69 80 ARG B O 1
ATOM 1688 N N . GLN B 1 81 ? 11.289 19.344 11.82 1 97 81 GLN B N 1
ATOM 1689 C CA . GLN B 1 81 ? 10.273 20.188 12.438 1 97 81 GLN B CA 1
ATOM 1690 C C . GLN B 1 81 ? 10.656 20.562 13.867 1 97 81 GLN B C 1
ATOM 1692 O O . GLN B 1 81 ? 10.445 21.703 14.297 1 97 81 GLN B O 1
ATOM 1697 N N . GLU B 1 82 ? 11.141 19.656 14.555 1 97.19 82 GLU B N 1
ATOM 1698 C CA . GLU B 1 82 ? 11.57 19.906 15.93 1 97.19 82 GLU B CA 1
ATOM 1699 C C . GLU B 1 82 ? 12.633 21 15.977 1 97.19 82 GLU B C 1
ATOM 1701 O O . GLU B 1 82 ? 12.578 21.891 16.844 1 97.19 82 GLU B O 1
ATOM 1706 N N . GLN B 1 83 ? 13.562 20.938 15.078 1 97.81 83 GLN B N 1
ATOM 1707 C CA . GLN B 1 83 ? 14.609 21.953 15.023 1 97.81 83 GLN B CA 1
ATOM 1708 C C . GLN B 1 83 ? 14.039 23.312 14.625 1 97.81 83 GLN B C 1
ATOM 1710 O O . GLN B 1 83 ? 14.461 24.344 15.156 1 97.81 83 GLN B O 1
ATOM 1715 N N . LEU B 1 84 ? 13.141 23.312 13.742 1 97.94 84 LEU B N 1
ATOM 1716 C CA . LEU B 1 84 ? 12.453 24.547 13.359 1 97.94 84 LEU B CA 1
ATOM 1717 C C . LEU B 1 84 ? 11.766 25.172 14.57 1 97.94 84 LEU B C 1
ATOM 1719 O O . LEU B 1 84 ? 11.945 26.359 14.836 1 97.94 84 LEU B O 1
ATOM 1723 N N . ASP B 1 85 ? 11.102 24.312 15.281 1 98.12 85 ASP B N 1
ATOM 1724 C CA . ASP B 1 85 ? 10.352 24.781 16.438 1 98.12 85 ASP B CA 1
ATOM 1725 C C . ASP B 1 85 ? 11.289 25.312 17.531 1 98.12 85 ASP B C 1
ATOM 1727 O O . ASP B 1 85 ? 11.016 26.328 18.156 1 98.12 85 ASP B O 1
ATOM 1731 N N . LYS B 1 86 ? 12.312 24.547 17.703 1 98.19 86 LYS B N 1
ATOM 1732 C CA . LYS B 1 86 ? 13.297 24.969 18.703 1 98.19 86 LYS B CA 1
ATOM 1733 C C . LYS B 1 86 ? 13.906 26.328 18.359 1 98.19 86 LYS B C 1
ATOM 1735 O O . LYS B 1 86 ? 14.039 27.188 19.219 1 98.19 86 LYS B O 1
ATOM 1740 N N . GLY B 1 87 ? 14.32 26.5 17.172 1 97.94 87 GLY B N 1
ATOM 1741 C CA . GLY B 1 87 ? 14.852 27.781 16.734 1 97.94 87 GLY B CA 1
ATOM 1742 C C . GLY B 1 87 ? 13.891 28.922 16.953 1 97.94 87 GLY B C 1
ATOM 1743 O O . GLY B 1 87 ? 14.281 29.984 17.453 1 97.94 87 GLY B O 1
ATOM 1744 N N . TYR B 1 88 ? 12.727 28.75 16.609 1 98.38 88 TYR B N 1
ATOM 1745 C CA . TYR B 1 88 ? 11.695 29.766 16.766 1 98.38 88 TYR B CA 1
ATOM 1746 C C . TYR B 1 88 ? 11.539 30.156 18.234 1 98.38 88 TYR B C 1
ATOM 1748 O O . TYR B 1 88 ? 11.5 31.344 18.562 1 98.38 88 TYR B O 1
ATOM 1756 N N . ALA B 1 89 ? 11.422 29.109 19.047 1 98.06 89 ALA B N 1
ATOM 1757 C CA . ALA B 1 89 ? 11.227 29.328 20.484 1 98.06 89 ALA B CA 1
ATOM 1758 C C . ALA B 1 89 ? 12.406 30.062 21.094 1 98.06 89 ALA B C 1
ATOM 1760 O O . ALA B 1 89 ? 12.227 30.969 21.906 1 98.06 89 ALA B O 1
ATOM 1761 N N . ASP B 1 90 ? 13.539 29.609 20.703 1 97.81 90 ASP B N 1
ATOM 1762 C CA . ASP B 1 90 ? 14.75 30.25 21.234 1 97.81 90 ASP B CA 1
ATOM 1763 C C . ASP B 1 90 ? 14.828 31.719 20.812 1 97.81 90 ASP B C 1
ATOM 1765 O O . ASP B 1 90 ? 15.242 32.562 21.594 1 97.81 90 ASP B O 1
ATOM 1769 N N . ALA B 1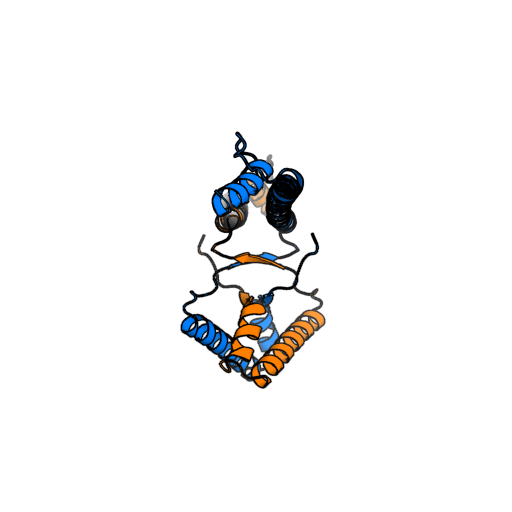 91 ? 14.492 32.062 19.656 1 97.56 91 ALA B N 1
ATOM 1770 C CA . ALA B 1 91 ? 14.477 33.438 19.156 1 97.56 91 ALA B CA 1
ATOM 1771 C C . ALA B 1 91 ? 13.492 34.312 19.938 1 97.56 91 ALA B C 1
ATOM 1773 O O . ALA B 1 91 ? 13.805 35.438 20.312 1 97.56 91 ALA B O 1
ATOM 1774 N N . LYS B 1 92 ? 12.375 33.75 20.141 1 97.81 92 LYS B N 1
ATOM 1775 C CA . LYS B 1 92 ? 11.344 34.469 20.891 1 97.81 92 LYS B CA 1
ATOM 1776 C C . LYS B 1 92 ? 11.805 34.75 22.312 1 97.81 92 LYS B C 1
ATOM 1778 O O . LYS B 1 92 ? 11.648 35.875 22.797 1 97.81 92 LYS B O 1
ATOM 1783 N N . GLU B 1 93 ? 12.328 33.781 22.922 1 97.56 93 GLU B N 1
ATOM 1784 C CA . GLU B 1 93 ? 12.852 33.938 24.281 1 97.56 93 GLU B CA 1
ATOM 1785 C C . GLU B 1 93 ? 13.945 35 24.312 1 97.56 93 GLU B C 1
ATOM 1787 O O . GLU B 1 93 ? 13.953 35.875 25.203 1 97.56 93 GLU B O 1
ATOM 1792 N N . HIS B 1 94 ? 14.859 34.938 23.391 1 97.25 94 HIS B N 1
ATOM 1793 C CA . HIS B 1 94 ? 15.93 35.938 23.281 1 97.25 94 HIS B CA 1
ATOM 1794 C C . HIS B 1 94 ? 15.367 37.344 23.172 1 97.25 94 HIS B C 1
ATOM 1796 O O . HIS B 1 94 ? 15.844 38.25 23.844 1 97.25 94 HIS B O 1
ATOM 1802 N N . HIS B 1 95 ? 14.383 37.531 22.328 1 96.69 95 HIS B N 1
ATOM 1803 C CA . HIS B 1 95 ? 13.766 38.812 22.094 1 96.69 95 HIS B CA 1
ATOM 1804 C C . HIS B 1 95 ? 13.102 39.344 23.375 1 96.69 95 HIS B C 1
ATOM 1806 O O . HIS B 1 95 ? 13.188 40.531 23.672 1 96.69 95 HIS B O 1
ATOM 1812 N N . GLU B 1 96 ? 12.508 38.438 24.078 1 95.81 96 GLU B N 1
ATOM 1813 C CA . GLU B 1 96 ? 11.812 38.844 25.297 1 95.81 96 GLU B CA 1
ATOM 1814 C C . GLU B 1 96 ? 12.797 39.25 26.375 1 95.81 96 GLU B C 1
ATOM 1816 O O . GLU B 1 96 ? 12.523 40.188 27.141 1 95.81 96 GLU B O 1
ATOM 1821 N N . ILE B 1 97 ? 13.891 38.594 26.422 1 96.88 97 ILE B N 1
ATOM 1822 C CA . ILE B 1 97 ? 14.883 38.844 27.469 1 96.88 97 ILE B CA 1
ATOM 1823 C C . ILE B 1 97 ? 15.68 40.094 27.141 1 96.88 97 ILE B C 1
ATOM 1825 O O . ILE B 1 97 ? 15.938 40.938 28.016 1 96.88 97 ILE B O 1
ATOM 1829 N N . HIS B 1 98 ? 16.031 40.344 25.922 1 96.25 98 HIS B N 1
ATOM 1830 C CA . HIS B 1 98 ? 17 41.375 25.562 1 96.25 98 HIS B CA 1
ATOM 1831 C C . HIS B 1 98 ? 16.344 42.531 24.844 1 96.25 98 HIS B C 1
ATOM 1833 O O . HIS B 1 98 ? 16.984 43.562 24.609 1 96.25 98 HIS B O 1
ATOM 1839 N N . ASP B 1 99 ? 15.047 42.375 24.359 1 94.25 99 ASP B N 1
ATOM 1840 C CA . ASP B 1 99 ? 14.273 43.344 23.625 1 94.25 99 ASP B CA 1
ATOM 1841 C C . ASP B 1 99 ? 14.938 43.688 22.297 1 94.25 99 ASP B C 1
ATOM 1843 O O . ASP B 1 99 ? 14.93 44.875 21.875 1 94.25 99 ASP B O 1
ATOM 1847 N N . GLU B 1 100 ? 15.719 42.75 21.828 1 93.62 100 GLU B N 1
ATOM 1848 C CA . GLU B 1 100 ? 16.359 42.844 20.531 1 93.62 100 GLU B CA 1
ATOM 1849 C C . GLU B 1 100 ? 16.328 41.5 19.797 1 93.62 100 GLU B C 1
ATOM 1851 O O . GLU B 1 100 ? 16.234 40.438 20.422 1 93.62 100 GLU B O 1
ATOM 1856 N N . ILE B 1 101 ? 16.234 41.562 18.469 1 94.12 101 ILE B N 1
ATOM 1857 C CA . ILE B 1 101 ? 16.281 40.344 17.672 1 94.12 101 ILE B CA 1
ATOM 1858 C C . ILE B 1 101 ? 17.109 40.562 16.406 1 94.12 101 ILE B C 1
ATOM 1860 O O . ILE B 1 101 ? 17.188 41.688 15.906 1 94.12 101 ILE B O 1
ATOM 1864 N N . PHE B 1 102 ? 17.828 39.594 16.062 1 95.06 102 PHE B N 1
ATOM 1865 C CA . PHE B 1 102 ? 18.625 39.594 14.828 1 95.06 102 PHE B CA 1
ATOM 1866 C C . PHE B 1 102 ? 18.438 38.312 14.055 1 95.06 102 PHE B C 1
ATOM 1868 O O . PHE B 1 102 ? 17.875 37.344 14.57 1 95.06 102 PHE B O 1
ATOM 1875 N N . LYS B 1 103 ? 18.859 38.25 12.812 1 96.31 103 LYS B N 1
ATOM 1876 C CA . LYS B 1 103 ? 18.797 37.062 11.984 1 96.31 103 LYS B CA 1
ATOM 1877 C C . LYS B 1 103 ? 20.094 36.25 12.102 1 96.31 103 LYS B C 1
ATOM 1879 O O . LYS B 1 103 ? 21.172 36.812 12.219 1 96.31 103 LYS B O 1
ATOM 1884 N N . LEU B 1 104 ? 19.953 34.969 12.07 1 96.06 104 LEU B N 1
ATOM 1885 C CA . LEU B 1 104 ? 21.109 34.094 12.078 1 96.06 104 LEU B CA 1
ATOM 1886 C C . LEU B 1 104 ? 21.547 33.781 10.656 1 96.06 104 LEU B C 1
ATOM 1888 O O . LEU B 1 104 ? 20.734 33.75 9.734 1 96.06 104 LEU B O 1
ATOM 1892 N N . ARG B 1 105 ? 22.797 33.5 10.672 1 91.06 105 ARG B N 1
ATOM 1893 C CA . ARG B 1 105 ? 23.359 33 9.422 1 91.06 105 ARG B CA 1
ATOM 1894 C C . ARG B 1 105 ? 23.375 31.469 9.43 1 91.06 105 ARG B C 1
ATOM 1896 O O . ARG B 1 105 ? 23.625 30.844 10.461 1 91.06 105 ARG B O 1
ATOM 1903 N N . GLY B 1 106 ? 22.922 30.844 8.359 1 91.56 106 GLY B N 1
ATOM 1904 C CA . GLY B 1 106 ? 22.922 29.391 8.266 1 91.56 106 GLY B CA 1
ATOM 1905 C C . GLY B 1 106 ? 21.703 28.828 7.547 1 91.56 106 GLY B C 1
ATOM 1906 O O . GLY B 1 106 ? 20.734 29.547 7.328 1 91.56 106 GLY B O 1
ATOM 1907 N N . ILE B 1 107 ? 21.906 27.453 7.305 1 92.38 107 ILE B N 1
ATOM 1908 C CA . ILE B 1 107 ? 20.844 26.875 6.5 1 92.38 107 ILE B CA 1
ATOM 1909 C C . ILE B 1 107 ? 20.125 25.781 7.301 1 92.38 107 ILE B C 1
ATOM 1911 O O . ILE B 1 107 ? 19.219 25.125 6.793 1 92.38 107 ILE B O 1
ATOM 1915 N N . SER B 1 108 ? 20.484 25.562 8.539 1 95.81 108 SER B N 1
ATOM 1916 C CA . SER B 1 108 ? 19.875 24.516 9.352 1 95.81 108 SER B CA 1
ATOM 1917 C C . SER B 1 108 ? 18.422 24.844 9.672 1 95.81 108 SER B C 1
ATOM 1919 O O . SER B 1 108 ? 18 26 9.602 1 95.81 108 SER B O 1
ATOM 1921 N N . SER B 1 109 ? 17.641 23.797 9.961 1 97 109 SER B N 1
ATOM 1922 C CA . SER B 1 109 ? 16.25 24 10.344 1 97 109 SER B CA 1
ATOM 1923 C C . SER B 1 109 ? 16.141 24.891 11.586 1 97 109 SER B C 1
ATOM 1925 O O . SER B 1 109 ? 15.211 25.688 11.703 1 97 109 SER B O 1
ATOM 1927 N N . TYR B 1 110 ? 17.031 24.734 12.469 1 97.56 110 TYR B N 1
ATOM 1928 C CA . TYR B 1 110 ? 17.078 25.594 13.641 1 97.56 110 TYR B CA 1
ATOM 1929 C C . TYR B 1 110 ? 17.172 27.062 13.242 1 97.56 110 TYR B C 1
ATOM 1931 O O . TYR B 1 110 ? 16.391 27.891 13.727 1 97.56 110 TYR B O 1
ATOM 1939 N N . CYS B 1 111 ? 18.125 27.422 12.406 1 98.19 111 CYS B N 1
ATOM 1940 C CA . CYS B 1 111 ? 18.312 28.797 11.945 1 98.19 111 CYS B CA 1
ATOM 1941 C C . CYS B 1 111 ? 17.062 29.297 11.227 1 98.19 111 CYS B C 1
ATOM 1943 O O . CYS B 1 111 ? 16.688 30.453 11.398 1 98.19 111 CYS B O 1
ATOM 1945 N N . GLN B 1 112 ? 16.5 28.391 10.398 1 97.44 112 GLN B N 1
ATOM 1946 C CA . GLN B 1 112 ? 15.289 28.766 9.68 1 97.44 112 GLN B CA 1
ATOM 1947 C C . GLN B 1 112 ? 14.164 29.109 10.641 1 97.44 112 GLN B C 1
ATOM 1949 O O . GLN B 1 112 ? 13.43 30.078 10.43 1 97.44 112 GLN B O 1
ATOM 1954 N N . GLY B 1 113 ? 14.07 28.312 11.672 1 98.06 113 GLY B N 1
ATOM 1955 C CA . GLY B 1 113 ? 13.086 28.609 12.703 1 98.06 113 GLY B CA 1
ATOM 1956 C C . GLY B 1 113 ? 13.328 29.938 13.391 1 98.06 113 GLY B C 1
ATOM 1957 O O . GLY B 1 113 ? 12.406 30.75 13.547 1 98.06 113 GLY B O 1
ATOM 1958 N N . TRP B 1 114 ? 14.508 30.188 13.836 1 98.25 114 TRP B N 1
ATOM 1959 C CA . TRP B 1 114 ? 14.898 31.453 14.461 1 98.25 114 TRP B CA 1
ATOM 1960 C C . TRP B 1 114 ? 14.562 32.625 13.562 1 98.25 114 TRP B C 1
ATOM 1962 O O . TRP B 1 114 ? 13.922 33.594 14 1 98.25 114 TRP B O 1
ATOM 1972 N N . ASN B 1 115 ? 14.969 32.531 12.328 1 97.94 115 ASN B N 1
ATOM 1973 C CA . ASN B 1 115 ? 14.82 33.656 11.391 1 97.94 115 ASN B CA 1
ATOM 1974 C C . ASN B 1 115 ? 13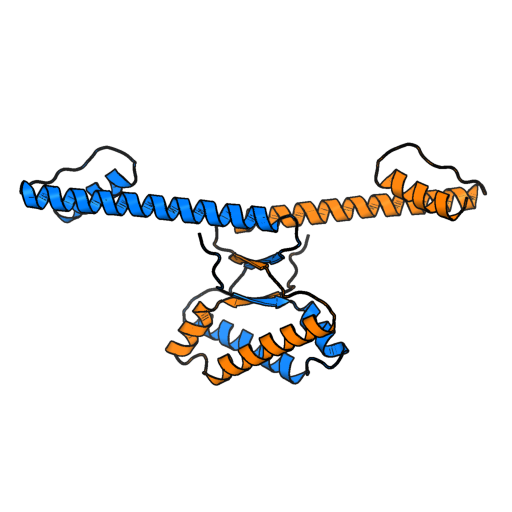.352 33.906 11.062 1 97.94 115 ASN B C 1
ATOM 1976 O O . ASN B 1 115 ? 12.969 35.031 10.742 1 97.94 115 ASN B O 1
ATOM 1980 N N . LYS B 1 116 ? 12.594 32.844 11.062 1 97.44 116 LYS B N 1
ATOM 1981 C CA . LYS B 1 116 ? 11.156 33.031 10.867 1 97.44 116 LYS B CA 1
ATOM 1982 C C . LYS B 1 116 ? 10.578 34 11.891 1 97.44 116 LYS B C 1
ATOM 1984 O O . LYS B 1 116 ? 9.875 34.969 11.539 1 97.44 116 LYS B O 1
ATOM 1989 N N . TYR B 1 117 ? 10.867 33.844 13.156 1 97.38 117 TYR B N 1
ATOM 1990 C CA . TYR B 1 117 ? 10.414 34.75 14.203 1 97.38 117 TYR B CA 1
ATOM 1991 C C . TYR B 1 117 ? 10.984 36.156 13.992 1 97.38 117 TYR B C 1
ATOM 1993 O O . TYR B 1 117 ? 10.266 37.125 14.102 1 97.38 117 TYR B O 1
ATOM 2001 N N . ALA B 1 118 ? 12.25 36.219 13.766 1 96.88 118 ALA B N 1
ATOM 2002 C CA . ALA B 1 118 ? 12.914 37.5 13.57 1 96.88 118 ALA B CA 1
ATOM 2003 C C . ALA B 1 118 ? 12.242 38.281 12.461 1 96.88 118 ALA B C 1
ATOM 2005 O O . ALA B 1 118 ? 12.078 39.5 12.578 1 96.88 118 ALA B O 1
ATOM 2006 N N . GLU B 1 119 ? 11.828 37.594 11.422 1 96.44 119 GLU B N 1
ATOM 2007 C CA . GLU B 1 119 ? 11.148 38.25 10.297 1 96.44 119 GLU B CA 1
ATOM 2008 C C . GLU B 1 119 ? 9.789 38.781 10.719 1 96.44 119 GLU B C 1
ATOM 2010 O O . GLU B 1 119 ? 9.328 39.781 10.188 1 96.44 119 GLU B O 1
ATOM 2015 N N . GLU B 1 120 ? 9.18 38.156 11.625 1 95.19 120 GLU B N 1
ATOM 2016 C CA . GLU B 1 120 ? 7.852 38.531 12.07 1 95.19 120 GLU B CA 1
ATOM 2017 C C . GLU B 1 120 ? 7.914 39.812 12.922 1 95.19 120 GLU B C 1
ATOM 2019 O O . GLU B 1 120 ? 6.938 40.562 13.008 1 95.19 120 GLU B O 1
ATOM 2024 N N . VAL B 1 121 ? 9.016 40 13.586 1 94.19 121 VAL B N 1
ATOM 2025 C CA . VAL B 1 121 ? 9.125 41.062 14.57 1 94.19 121 VAL B CA 1
ATOM 2026 C C . VAL B 1 121 ? 9.82 42.281 13.945 1 94.19 121 VAL B C 1
ATOM 2028 O O . VAL B 1 121 ? 9.562 43.406 14.328 1 94.19 121 VAL B O 1
ATOM 2031 N N . LEU B 1 122 ? 10.734 42.031 13.094 1 87.25 122 LEU B N 1
ATOM 2032 C CA . LEU B 1 122 ? 11.469 43.125 12.469 1 87.25 122 LEU B CA 1
ATOM 2033 C C . LEU B 1 122 ? 10.641 43.781 11.383 1 87.25 122 LEU B C 1
ATOM 2035 O O . LEU B 1 122 ? 9.852 43.125 10.703 1 87.25 122 LEU B O 1
#

Solvent-accessible surface area (backbone atoms only — not comparable to full-atom values): 13582 Å² total; per-residue (Å²): 131,82,88,74,90,52,59,49,76,43,52,49,67,59,52,54,52,21,40,76,72,64,62,37,54,72,64,55,54,52,50,50,52,51,49,53,50,42,52,50,49,39,36,47,76,72,72,42,72,84,90,48,69,48,78,38,45,64,90,43,88,58,30,65,58,53,51,49,53,51,49,51,50,52,50,49,52,50,52,43,48,51,32,22,51,48,20,26,51,52,41,52,51,46,25,69,73,67,75,49,78,70,76,63,84,68,85,48,44,33,36,50,18,22,32,53,47,32,58,71,72,99,132,80,87,74,89,54,60,49,76,45,53,48,66,58,52,54,51,19,41,76,72,64,63,37,54,71,65,56,54,52,49,50,53,50,50,54,49,42,50,52,49,40,35,47,76,73,71,41,73,84,92,46,70,48,79,38,42,64,88,43,90,57,30,66,59,53,51,49,52,51,48,51,50,51,51,51,52,50,50,42,50,50,30,22,51,48,19,25,51,51,41,51,52,46,24,70,75,68,74,49,78,71,73,64,85,67,86,47,44,31,36,50,18,21,30,54,48,33,57,72,73,98

Sequence (244 aa):
MEREERYVVIKLSDIEEGLKLGHISPSTVTALEHIVTTVWFSRAQRGKEDLKTVVVEQDWPEYEEVWRMIENRVAFEQARQEQLDKGYADAKEHHEIHDEIFKLRGISSYCQGWNKYAEEVLMEREERYVVIKLSDIEEGLKLGHISPSTVTALEHIVTTVWFSRAQRGKEDLKTVVVEQDWPEYEEVWRMIENRVAFEQARQEQLDKGYADAKEHHEIHDEIFKLRGISSYCQGWNKYAEEVL

Organism: NCBI:txid2851993

Radius of gyration: 27.75 Å; Cα contacts (8 Å, |Δi|>4): 268; chains: 2; bounding box: 50×85×59 Å